Protein AF-A0A146KBQ9-F1 (afdb_monomer)

Foldseek 3Di:
DVVCLVVVVVVVLLLVQLLDAPVRLVVVQVVCCVVPVDGPLVSLVPDDPDLLSVLSNLLSVANLPADDDLVVLLVLLVVQLDPPHHNSVSLSVSLSNHALVSLCVNVVDPSVVVSLVSLVVDDPSNSLSSVLSSLVSPPSLSSLLSQCCVQQPDDAGVLVSNVVSLVVCLVVLVVNCVVPVCSLVSLVVRDDDPSSVVSCVSSPVDDD

Radius of gyration: 17.66 Å; Cα contacts (8 Å, |Δi|>4): 207; chains: 1; bounding box: 47×44×47 Å

Structure (mmCIF, N/CA/C/O backbone):
data_AF-A0A146KBQ9-F1
#
_entry.id   AF-A0A146KBQ9-F1
#
loop_
_atom_site.group_PDB
_atom_site.id
_atom_site.type_symbol
_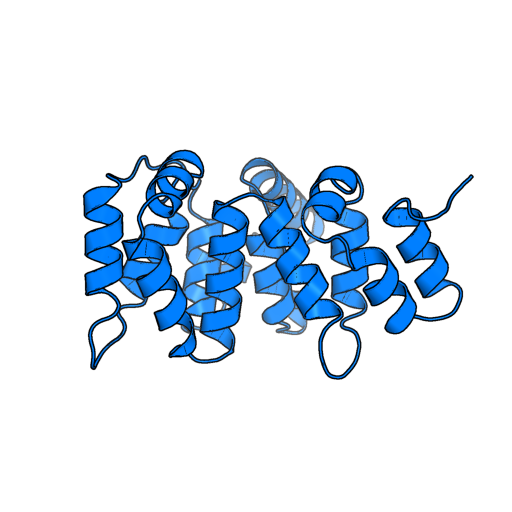atom_site.label_atom_id
_atom_site.label_alt_id
_atom_site.label_comp_id
_atom_site.label_asym_id
_atom_site.label_entity_id
_atom_site.label_seq_id
_atom_site.pdbx_PDB_ins_code
_atom_site.Cartn_x
_atom_site.Cartn_y
_atom_site.Cartn_z
_atom_site.occupancy
_atom_site.B_iso_or_equiv
_atom_site.auth_seq_id
_atom_site.auth_comp_id
_atom_site.auth_asym_id
_atom_site.auth_atom_id
_atom_site.pdbx_PDB_model_num
ATOM 1 N N . LEU A 1 1 ? 10.305 6.340 -5.117 1.00 94.56 1 LEU A N 1
ATOM 2 C CA . LEU A 1 1 ? 9.734 7.463 -4.329 1.00 94.56 1 LEU A CA 1
ATOM 3 C C . LEU A 1 1 ? 10.058 8.843 -4.902 1.00 94.56 1 LEU A C 1
ATOM 5 O O . LEU A 1 1 ? 9.124 9.486 -5.355 1.00 94.56 1 LEU A O 1
ATOM 9 N N . GLN A 1 2 ? 11.324 9.283 -4.972 1.00 96.25 2 GLN A N 1
ATOM 10 C CA . GLN A 1 2 ? 11.678 10.635 -5.459 1.00 96.25 2 GLN A CA 1
ATOM 11 C C . GLN A 1 2 ? 11.048 10.993 -6.819 1.00 96.25 2 GLN A C 1
ATOM 13 O O . GLN A 1 2 ? 10.366 12.007 -6.939 1.00 96.25 2 GLN A O 1
ATOM 18 N N . LYS A 1 3 ? 11.194 10.115 -7.826 1.00 96.88 3 LYS A N 1
ATOM 19 C CA . LYS A 1 3 ? 10.561 10.269 -9.153 1.00 96.88 3 LYS A CA 1
ATOM 20 C C . LYS A 1 3 ? 9.040 10.462 -9.053 1.00 96.88 3 LYS A C 1
ATOM 22 O O . LYS A 1 3 ? 8.480 11.288 -9.768 1.00 96.88 3 LYS A O 1
ATOM 27 N N . ALA A 1 4 ? 8.372 9.703 -8.182 1.00 97.38 4 ALA A N 1
ATOM 28 C CA . ALA A 1 4 ? 6.922 9.765 -8.007 1.00 97.38 4 ALA A CA 1
ATOM 29 C C . ALA A 1 4 ? 6.487 11.077 -7.333 1.00 97.38 4 ALA A C 1
ATOM 31 O O . ALA A 1 4 ? 5.539 11.703 -7.798 1.00 97.38 4 ALA A O 1
ATOM 32 N N . LEU A 1 5 ? 7.219 11.531 -6.310 1.00 96.88 5 LEU A N 1
ATOM 33 C CA . LEU A 1 5 ? 6.984 12.811 -5.634 1.00 96.88 5 LEU A CA 1
ATOM 34 C C . LEU A 1 5 ? 7.153 13.996 -6.597 1.00 96.88 5 LEU A C 1
ATOM 36 O O . LEU A 1 5 ? 6.238 14.805 -6.738 1.00 96.88 5 LEU A O 1
ATOM 40 N N . GLN A 1 6 ? 8.264 14.049 -7.341 1.00 95.69 6 GLN A N 1
ATOM 41 C CA . GLN A 1 6 ? 8.541 15.118 -8.313 1.00 95.69 6 GLN A CA 1
ATOM 42 C C . GLN A 1 6 ? 7.482 15.205 -9.416 1.00 95.69 6 GLN A C 1
ATOM 44 O O . GLN A 1 6 ? 7.050 16.294 -9.785 1.00 95.69 6 GLN A O 1
ATOM 49 N N . LYS A 1 7 ? 7.034 14.052 -9.927 1.00 97.12 7 LYS A N 1
ATOM 50 C CA . LYS A 1 7 ? 5.984 13.982 -10.952 1.00 97.12 7 LYS A CA 1
ATOM 51 C C . LYS A 1 7 ? 4.570 14.142 -10.390 1.00 97.12 7 LYS A C 1
ATOM 53 O O . LYS A 1 7 ? 3.618 14.054 -11.159 1.00 97.12 7 LYS A O 1
ATOM 58 N N . LYS A 1 8 ? 4.415 14.319 -9.071 1.00 96.38 8 LYS A N 1
ATOM 59 C CA . LYS A 1 8 ? 3.117 14.294 -8.376 1.00 96.38 8 LYS A CA 1
ATOM 60 C C . LYS A 1 8 ? 2.293 13.040 -8.713 1.00 96.38 8 LYS A C 1
ATOM 62 O O . LYS A 1 8 ? 1.065 13.075 -8.749 1.00 96.38 8 LYS A O 1
ATOM 67 N N . ASN A 1 9 ? 2.966 11.911 -8.952 1.00 96.75 9 ASN A N 1
ATOM 68 C CA . ASN A 1 9 ? 2.320 10.617 -9.138 1.00 96.75 9 ASN A CA 1
ATOM 69 C C . ASN A 1 9 ? 1.934 10.050 -7.767 1.00 96.75 9 ASN A C 1
ATOM 71 O O . ASN A 1 9 ? 2.614 9.195 -7.197 1.00 96.75 9 ASN A O 1
ATOM 75 N N . TYR A 1 10 ? 0.834 10.569 -7.228 1.00 96.06 10 TYR A N 1
ATOM 76 C CA . TYR A 1 10 ? 0.361 10.225 -5.893 1.00 96.06 10 TYR A CA 1
ATOM 77 C C . TYR A 1 10 ? -0.053 8.762 -5.754 1.00 96.06 10 TYR A C 1
ATOM 79 O O . TYR A 1 10 ? 0.141 8.201 -4.685 1.00 96.06 10 TYR A O 1
ATOM 87 N N . LYS A 1 11 ? -0.521 8.118 -6.835 1.00 96.00 11 LYS A N 1
ATOM 88 C CA . LYS A 1 11 ? -0.793 6.672 -6.852 1.00 96.00 11 LYS A CA 1
ATOM 89 C C . LYS A 1 11 ? 0.457 5.893 -6.432 1.00 96.00 11 LYS A C 1
ATOM 91 O O . LYS A 1 11 ? 0.414 5.117 -5.483 1.00 96.00 11 LYS A O 1
ATOM 96 N N . HIS A 1 12 ? 1.585 6.168 -7.088 1.00 97.69 12 HIS A N 1
ATOM 97 C CA . HIS A 1 12 ? 2.850 5.490 -6.801 1.00 97.69 12 HIS A CA 1
ATOM 98 C C . HIS A 1 12 ? 3.427 5.873 -5.440 1.00 97.69 12 HIS A C 1
ATOM 100 O O . HIS A 1 12 ? 4.021 5.026 -4.784 1.00 97.69 12 HIS A O 1
ATOM 106 N N . VAL A 1 13 ? 3.257 7.125 -4.997 1.00 97.88 13 VAL A N 1
ATOM 107 C CA . VAL A 1 13 ? 3.655 7.528 -3.636 1.00 97.88 13 VAL A CA 1
ATOM 108 C C . VAL A 1 13 ? 2.870 6.729 -2.598 1.00 97.88 13 VAL A C 1
ATOM 110 O O . VAL A 1 13 ? 3.482 6.132 -1.721 1.00 97.88 13 VAL A O 1
ATOM 113 N N . THR A 1 14 ? 1.543 6.660 -2.723 1.00 97.94 14 THR A N 1
ATOM 114 C CA . THR A 1 14 ? 0.687 5.885 -1.818 1.00 97.94 14 THR A CA 1
ATOM 115 C C . THR A 1 14 ? 1.092 4.416 -1.790 1.00 97.94 14 THR A C 1
ATOM 117 O O . THR A 1 14 ? 1.314 3.881 -0.711 1.00 97.94 14 THR A O 1
ATOM 120 N N . GLN A 1 15 ? 1.251 3.782 -2.954 1.00 97.94 15 GLN A N 1
ATOM 121 C CA . GLN A 1 15 ? 1.606 2.363 -3.035 1.00 97.94 15 GLN A CA 1
ATOM 122 C C . GLN A 1 15 ? 2.974 2.073 -2.412 1.00 97.94 15 GLN A C 1
ATOM 124 O O . GLN A 1 15 ? 3.095 1.188 -1.575 1.00 97.94 15 GLN A O 1
ATOM 129 N N . LEU A 1 16 ? 3.999 2.855 -2.757 1.00 97.56 16 LEU A N 1
ATOM 130 C CA . LEU A 1 16 ? 5.356 2.624 -2.259 1.00 97.56 16 LEU A CA 1
ATOM 131 C C . LEU A 1 16 ? 5.530 2.946 -0.771 1.00 97.56 16 LEU A C 1
ATOM 133 O O . LEU A 1 16 ? 6.455 2.411 -0.172 1.00 97.56 16 LEU A O 1
ATOM 137 N N . ILE A 1 17 ? 4.717 3.837 -0.192 1.00 97.00 17 ILE A N 1
ATOM 138 C CA . ILE A 1 17 ? 4.751 4.116 1.251 1.00 97.00 17 ILE A CA 1
ATOM 139 C C . ILE A 1 17 ? 3.968 3.057 2.028 1.00 97.00 17 ILE A C 1
ATOM 141 O O . ILE A 1 17 ? 4.494 2.527 2.997 1.00 97.00 17 ILE A O 1
ATOM 145 N N . LEU A 1 18 ? 2.747 2.715 1.602 1.00 96.69 18 LEU A N 1
ATOM 146 C CA . LEU A 1 18 ? 1.907 1.761 2.339 1.00 96.69 18 LEU A CA 1
ATOM 147 C C . LEU A 1 18 ? 2.452 0.326 2.310 1.00 96.69 18 LEU A C 1
ATOM 149 O O . LEU A 1 18 ? 2.155 -0.445 3.213 1.00 96.69 18 LEU A O 1
ATOM 153 N N . LEU A 1 19 ? 3.245 -0.040 1.297 1.00 96.31 19 LEU A N 1
ATOM 154 C CA . LEU A 1 19 ? 3.888 -1.357 1.216 1.00 96.31 19 LEU A CA 1
ATOM 155 C C . LEU A 1 19 ? 5.125 -1.521 2.121 1.00 96.31 19 LEU A C 1
ATOM 157 O O . LEU A 1 19 ? 5.630 -2.638 2.247 1.00 96.31 19 LEU A O 1
ATOM 161 N N . GLN A 1 20 ? 5.644 -0.438 2.707 1.00 92.88 20 GLN A N 1
ATOM 162 C CA . GLN A 1 20 ? 6.791 -0.513 3.616 1.00 92.88 20 GLN A CA 1
ATOM 163 C C . GLN A 1 20 ? 6.353 -1.061 4.972 1.00 92.88 20 GLN A C 1
ATOM 165 O O . GLN A 1 20 ? 5.364 -0.595 5.536 1.00 92.88 20 GLN A O 1
ATOM 170 N N . ASN A 1 21 ? 7.127 -2.008 5.503 1.00 87.69 21 ASN A N 1
ATOM 171 C CA . ASN A 1 21 ? 7.086 -2.343 6.925 1.00 87.69 21 ASN A CA 1
ATOM 172 C C . ASN A 1 21 ? 7.955 -1.354 7.733 1.00 87.69 21 ASN A C 1
ATOM 174 O O . ASN A 1 21 ? 8.654 -0.507 7.165 1.00 87.69 21 ASN A O 1
ATOM 178 N N . ASP A 1 22 ? 7.933 -1.466 9.062 1.00 85.19 22 ASP A N 1
ATOM 179 C CA . ASP A 1 22 ? 8.641 -0.532 9.950 1.00 85.19 22 ASP A CA 1
ATOM 180 C C . ASP A 1 22 ? 10.158 -0.526 9.709 1.00 85.19 22 ASP A C 1
ATOM 182 O O . ASP A 1 22 ? 10.801 0.529 9.712 1.00 85.19 22 ASP A O 1
ATOM 186 N N . PHE A 1 23 ? 10.737 -1.699 9.430 1.00 88.62 23 PHE A N 1
ATOM 187 C CA . PHE A 1 23 ? 12.157 -1.820 9.112 1.00 88.62 23 PHE A CA 1
ATOM 188 C C . PHE A 1 23 ? 12.498 -1.087 7.809 1.00 88.62 23 PHE A C 1
ATOM 190 O O . PHE A 1 23 ? 13.425 -0.269 7.780 1.00 88.62 23 PHE A O 1
ATOM 197 N N . ASP A 1 24 ? 11.728 -1.334 6.749 1.00 91.19 24 ASP A N 1
ATOM 198 C CA . ASP A 1 24 ? 11.909 -0.712 5.441 1.00 91.19 24 ASP A CA 1
ATOM 199 C C . ASP A 1 24 ? 11.758 0.805 5.530 1.00 91.19 24 ASP A C 1
ATOM 201 O O . ASP A 1 24 ? 12.593 1.529 4.988 1.00 91.19 24 ASP A O 1
ATOM 205 N N . SER A 1 25 ? 10.758 1.303 6.265 1.00 91.12 25 SER A N 1
ATOM 206 C CA . SER A 1 25 ? 10.518 2.740 6.445 1.00 91.12 25 SER A CA 1
ATOM 207 C C . SER A 1 25 ? 11.748 3.465 7.003 1.00 91.12 25 SER A C 1
ATOM 209 O O . SER A 1 25 ? 12.168 4.506 6.477 1.00 91.12 25 SER A O 1
ATOM 211 N N . ILE A 1 26 ? 12.415 2.876 8.002 1.00 92.69 26 ILE A N 1
ATOM 212 C CA . ILE A 1 26 ? 13.643 3.427 8.591 1.00 92.69 26 ILE A CA 1
ATOM 213 C C . ILE A 1 26 ? 14.788 3.436 7.569 1.00 92.69 26 ILE A C 1
ATOM 215 O O . ILE A 1 26 ? 15.485 4.448 7.425 1.00 92.69 26 ILE A O 1
ATOM 219 N N . GLN A 1 27 ? 15.006 2.328 6.852 1.00 95.62 27 GLN A N 1
ATOM 220 C CA . GLN A 1 27 ? 16.112 2.222 5.892 1.00 95.62 27 GLN A CA 1
ATOM 221 C C . GLN A 1 27 ? 15.900 3.124 4.673 1.00 95.62 27 GLN A C 1
ATOM 223 O O . GLN A 1 27 ? 16.818 3.837 4.259 1.00 95.62 27 GLN A O 1
ATOM 228 N N . VAL A 1 28 ? 14.680 3.152 4.134 1.00 95.62 28 VAL A N 1
ATOM 229 C CA . VAL A 1 28 ? 14.288 4.010 3.014 1.00 95.62 28 VAL A CA 1
ATOM 230 C C . VAL A 1 28 ? 14.450 5.476 3.394 1.00 95.62 28 VAL A C 1
ATOM 232 O O . VAL A 1 28 ? 15.002 6.238 2.604 1.00 95.62 28 VAL A O 1
ATOM 235 N N . SER A 1 29 ? 14.054 5.875 4.605 1.00 96.12 29 SER A N 1
ATOM 236 C CA . SER A 1 29 ? 14.223 7.251 5.089 1.00 96.12 29 SER A CA 1
ATOM 237 C C . SER A 1 29 ? 15.687 7.684 5.127 1.00 96.12 29 SER A C 1
ATOM 239 O O . SER A 1 29 ? 16.027 8.755 4.617 1.00 96.12 29 SER A O 1
ATOM 241 N N . LYS A 1 30 ? 16.567 6.833 5.672 1.00 97.38 30 LYS A N 1
ATOM 242 C CA . LYS A 1 30 ? 18.017 7.084 5.720 1.00 97.38 30 LYS A CA 1
ATOM 243 C C . LYS A 1 30 ? 18.612 7.184 4.317 1.00 97.38 30 LYS A C 1
ATOM 245 O O . LYS A 1 30 ? 19.320 8.141 4.010 1.00 97.38 30 LYS A O 1
ATOM 250 N N . ALA A 1 31 ? 18.294 6.225 3.446 1.00 98.00 31 ALA A N 1
ATOM 251 C CA . ALA A 1 31 ? 18.776 6.217 2.068 1.00 98.00 31 ALA A CA 1
ATOM 252 C C . ALA A 1 31 ? 18.294 7.452 1.292 1.00 98.00 31 ALA A C 1
ATOM 254 O O . ALA A 1 31 ? 19.073 8.079 0.576 1.00 98.00 31 ALA A O 1
ATOM 255 N N . PHE A 1 32 ? 17.030 7.839 1.470 1.00 98.12 32 PHE A N 1
ATOM 256 C CA . PHE A 1 32 ? 16.445 9.011 0.830 1.00 98.12 32 PHE A CA 1
ATOM 257 C C . PHE A 1 32 ? 17.164 10.300 1.247 1.00 98.12 32 PHE A C 1
ATOM 259 O O . PHE A 1 32 ? 17.528 11.100 0.386 1.00 98.12 32 PHE A O 1
ATOM 266 N N . GLN A 1 33 ? 17.436 10.475 2.545 1.00 98.00 33 GLN A N 1
ATOM 267 C CA . GLN A 1 33 ? 18.178 11.633 3.042 1.00 98.00 33 GLN A CA 1
ATOM 268 C C . GLN A 1 33 ? 19.598 11.693 2.483 1.00 98.00 33 GLN A C 1
ATOM 270 O O . GLN A 1 33 ? 20.018 12.746 2.004 1.00 98.00 33 GLN A O 1
ATOM 275 N N . ASN A 1 34 ? 20.308 10.565 2.474 1.00 98.25 34 ASN A N 1
ATOM 276 C CA . ASN A 1 34 ? 21.675 10.502 1.962 1.00 98.25 34 ASN A CA 1
ATOM 277 C C . ASN A 1 34 ? 21.747 10.826 0.461 1.00 98.25 34 ASN A C 1
ATOM 279 O O . ASN A 1 34 ? 22.653 11.533 0.023 1.00 98.25 34 ASN A O 1
ATOM 283 N N . LEU A 1 35 ? 20.786 10.336 -0.327 1.00 98.12 35 LEU A N 1
ATOM 284 C CA . LEU A 1 35 ? 20.771 10.516 -1.780 1.00 98.12 35 LEU A CA 1
ATOM 285 C C . LEU A 1 35 ? 20.291 11.904 -2.215 1.00 98.12 35 LEU A C 1
ATOM 287 O O . LEU A 1 35 ? 20.813 12.449 -3.185 1.00 98.12 35 LEU A O 1
ATOM 291 N N . PHE A 1 36 ? 19.288 12.468 -1.536 1.00 97.44 36 PHE A N 1
ATOM 292 C CA . PHE A 1 36 ? 18.591 13.672 -2.009 1.00 97.44 36 PHE A CA 1
ATOM 293 C C . PHE A 1 36 ? 18.788 14.901 -1.125 1.00 97.44 36 PHE A C 1
ATOM 295 O O . PHE A 1 36 ? 18.281 15.966 -1.471 1.00 97.44 36 PHE A O 1
ATOM 302 N N . GLN A 1 37 ? 19.508 14.772 -0.005 1.00 97.25 37 GLN A N 1
ATOM 303 C CA . GLN A 1 37 ? 19.777 15.863 0.942 1.00 97.25 37 GLN A CA 1
ATOM 304 C C . GLN A 1 37 ? 18.491 16.523 1.476 1.00 97.25 37 GLN A C 1
ATOM 306 O O . GLN A 1 37 ? 18.444 17.715 1.773 1.00 97.25 37 GLN A O 1
ATOM 311 N N . LYS A 1 38 ? 17.420 15.727 1.583 1.00 95.81 38 LYS A N 1
ATOM 312 C CA . LYS A 1 38 ? 16.099 16.105 2.098 1.00 95.81 38 LYS A CA 1
ATOM 313 C C . LYS A 1 38 ? 15.489 14.942 2.859 1.00 95.81 38 LYS A C 1
ATOM 315 O O . LYS A 1 38 ? 15.758 13.789 2.540 1.00 95.81 38 LYS A O 1
ATOM 320 N N . THR A 1 39 ? 14.624 15.221 3.826 1.00 96.62 39 THR A N 1
ATOM 321 C CA . THR A 1 39 ? 13.958 14.150 4.578 1.00 96.62 39 THR A CA 1
ATOM 322 C C . THR A 1 39 ? 12.705 13.662 3.852 1.00 96.62 39 THR A C 1
ATOM 324 O O . THR A 1 39 ? 11.953 14.458 3.290 1.00 96.62 39 THR A O 1
ATOM 327 N N . LEU A 1 40 ? 12.435 12.356 3.893 1.00 96.25 40 LEU A N 1
ATOM 328 C CA . LEU A 1 40 ? 11.200 11.818 3.315 1.00 96.25 40 LEU A CA 1
ATOM 329 C C . LEU A 1 40 ? 9.960 12.386 4.029 1.00 96.25 40 LEU A C 1
ATOM 331 O O . LEU A 1 40 ? 8.982 12.737 3.374 1.00 96.25 40 LEU A O 1
ATOM 335 N N . ILE A 1 41 ? 10.029 12.585 5.351 1.00 94.88 41 ILE A N 1
ATOM 336 C CA . ILE A 1 41 ? 8.929 13.170 6.129 1.00 94.88 41 ILE A CA 1
ATOM 337 C C . ILE A 1 41 ? 8.577 14.601 5.694 1.00 94.88 41 ILE A C 1
ATOM 339 O O . ILE A 1 41 ? 7.395 14.938 5.644 1.00 94.88 41 ILE A O 1
ATOM 343 N N . SER A 1 42 ? 9.569 15.427 5.332 1.00 95.69 42 SER A N 1
ATOM 344 C CA . SER A 1 42 ? 9.320 16.784 4.824 1.00 95.69 42 SER A CA 1
ATOM 345 C C . SER A 1 42 ? 8.703 16.782 3.430 1.00 95.69 42 SER A C 1
ATOM 347 O O . SER A 1 42 ? 7.913 17.657 3.111 1.00 95.69 42 SER A O 1
ATOM 349 N N . GLU A 1 43 ? 9.029 15.804 2.587 1.00 97.06 43 GLU A N 1
ATOM 350 C CA . GLU A 1 43 ? 8.397 15.696 1.267 1.00 97.06 43 GLU A CA 1
ATOM 351 C C . GLU A 1 43 ? 6.953 15.178 1.387 1.00 97.06 43 GLU A C 1
ATOM 353 O O . GLU A 1 43 ? 6.053 15.660 0.698 1.00 97.06 43 GLU A O 1
ATOM 358 N N . LEU A 1 44 ? 6.700 14.235 2.303 1.00 96.31 44 LEU A N 1
ATOM 359 C CA . LEU A 1 44 ? 5.353 13.724 2.567 1.00 96.31 44 LEU A CA 1
ATOM 360 C C . LEU A 1 44 ? 4.446 14.766 3.240 1.00 96.31 44 LEU A C 1
ATOM 362 O O . LEU A 1 44 ? 3.240 14.766 2.992 1.00 96.31 44 LEU A O 1
ATOM 366 N N . SER A 1 45 ? 4.988 15.678 4.055 1.00 94.75 45 SER A N 1
ATOM 367 C CA . SER A 1 45 ? 4.194 16.760 4.655 1.00 94.75 45 SER A CA 1
ATOM 368 C C . SER A 1 45 ? 3.658 17.751 3.614 1.00 94.75 45 SER A C 1
ATOM 370 O O . SER A 1 45 ? 2.608 18.349 3.842 1.00 94.75 45 SER A O 1
ATOM 372 N N . CYS A 1 46 ? 4.309 17.858 2.451 1.00 94.38 46 CYS A N 1
ATOM 373 C CA . CYS A 1 46 ? 3.858 18.661 1.314 1.00 94.38 46 CYS A CA 1
ATOM 374 C C . CYS A 1 46 ? 2.762 17.991 0.464 1.00 94.38 46 CYS A C 1
ATOM 376 O O . CYS A 1 46 ? 2.280 18.598 -0.496 1.00 94.38 46 CYS A O 1
ATOM 378 N N . LEU A 1 47 ? 2.362 16.750 0.770 1.00 95.81 47 LEU A N 1
ATOM 379 C CA . LEU A 1 47 ? 1.208 16.125 0.122 1.00 95.81 47 LEU A CA 1
ATOM 380 C C . LEU A 1 47 ? -0.078 16.913 0.431 1.00 95.81 47 LEU A C 1
ATOM 382 O O . LEU A 1 47 ? -0.204 17.470 1.528 1.00 95.81 47 LEU A O 1
ATOM 386 N N . PRO A 1 48 ? -1.056 16.927 -0.495 1.00 94.50 48 PRO A N 1
ATOM 387 C CA . PRO A 1 48 ? -2.278 17.711 -0.333 1.00 94.50 48 PRO A CA 1
ATOM 388 C C . PRO A 1 48 ? -3.086 17.301 0.910 1.00 94.50 48 PRO A C 1
ATOM 390 O O . PRO A 1 48 ? -2.829 16.279 1.549 1.00 94.50 48 PRO A O 1
ATOM 393 N N . GLY A 1 49 ? -4.060 18.130 1.286 1.00 89.31 49 GLY A N 1
ATOM 394 C CA . GLY A 1 49 ? -4.894 17.932 2.479 1.00 89.31 49 GLY A CA 1
ATOM 395 C C . GLY A 1 49 ? -5.957 16.833 2.361 1.00 89.31 49 GLY A C 1
ATOM 396 O O . GLY A 1 49 ? -6.754 16.679 3.280 1.00 89.31 49 GLY A O 1
ATOM 397 N N . ASP A 1 50 ? -5.997 16.091 1.251 1.00 93.00 50 ASP A N 1
ATOM 398 C CA . ASP A 1 50 ? -6.969 15.022 1.020 1.00 93.00 50 ASP A CA 1
ATOM 399 C C . ASP A 1 50 ? -6.819 13.853 2.013 1.00 93.00 50 ASP A C 1
ATOM 401 O O . ASP A 1 50 ? -5.723 13.525 2.473 1.00 93.00 50 ASP A O 1
ATOM 405 N N . THR A 1 51 ? -7.913 13.128 2.248 1.00 94.50 51 THR A N 1
ATOM 406 C CA . THR A 1 51 ? -7.961 11.919 3.089 1.00 94.50 51 THR A CA 1
ATOM 407 C C . THR A 1 51 ? -6.866 10.898 2.761 1.00 94.50 51 THR A C 1
ATOM 409 O O . THR A 1 51 ? -6.153 10.463 3.662 1.00 94.50 51 THR A O 1
ATOM 412 N N . TRP A 1 52 ? -6.703 10.504 1.490 1.00 96.25 52 TRP A N 1
ATOM 413 C CA . TRP A 1 52 ? -5.682 9.520 1.097 1.00 96.25 52 TRP A CA 1
ATOM 414 C C . TRP A 1 52 ? -4.264 9.989 1.460 1.00 96.25 52 TRP A C 1
ATOM 416 O O . TRP A 1 52 ? -3.414 9.181 1.826 1.00 96.25 52 TRP A O 1
ATOM 426 N N . ALA A 1 53 ? -4.002 11.295 1.379 1.00 96.56 53 ALA A N 1
ATOM 427 C CA . ALA A 1 53 ? -2.700 11.866 1.688 1.00 96.56 53 ALA A CA 1
ATOM 428 C C . ALA A 1 53 ? -2.476 11.906 3.198 1.00 96.56 53 ALA A C 1
ATOM 430 O O . ALA A 1 53 ? -1.368 11.642 3.659 1.00 96.56 53 ALA A O 1
ATOM 431 N N . ASN A 1 54 ? -3.521 12.207 3.974 1.00 96.12 54 ASN A N 1
ATOM 432 C CA . ASN A 1 54 ? -3.473 12.142 5.432 1.00 96.12 54 ASN A CA 1
ATOM 433 C C . ASN A 1 54 ? -3.225 10.712 5.921 1.00 96.12 54 ASN A C 1
ATOM 435 O O . ASN A 1 54 ? -2.409 10.539 6.821 1.00 96.12 54 ASN A O 1
ATOM 439 N N . LEU A 1 55 ? -3.819 9.701 5.276 1.00 96.62 55 LEU A N 1
ATOM 440 C CA . LEU A 1 55 ? -3.504 8.294 5.533 1.00 96.62 55 LEU A CA 1
ATOM 441 C C . LEU A 1 55 ? -2.014 8.007 5.315 1.00 96.62 55 LEU A C 1
ATOM 443 O O . LEU A 1 55 ? -1.358 7.523 6.226 1.00 96.62 55 LEU A O 1
ATOM 447 N N . VAL A 1 56 ? -1.458 8.367 4.153 1.00 96.44 56 VAL A N 1
ATOM 448 C CA . VAL A 1 56 ? -0.027 8.162 3.843 1.00 96.44 56 VAL A CA 1
ATOM 449 C C . VAL A 1 56 ? 0.878 8.873 4.856 1.00 96.44 56 VAL A C 1
ATOM 451 O O . VAL A 1 56 ? 1.847 8.294 5.342 1.00 96.44 56 VAL A O 1
ATOM 454 N N . LYS A 1 57 ? 0.552 10.126 5.197 1.00 94.94 57 LYS A N 1
ATOM 455 C CA . LYS A 1 57 ? 1.294 10.931 6.178 1.00 94.94 57 LYS A CA 1
ATOM 456 C C . LYS A 1 57 ? 1.276 10.305 7.573 1.00 94.94 57 LYS A C 1
ATOM 458 O O . LYS A 1 57 ? 2.285 10.380 8.267 1.00 94.94 57 LYS A O 1
ATOM 463 N N . GLN A 1 58 ? 0.141 9.754 8.000 1.00 93.19 58 GLN A N 1
ATOM 464 C CA . GLN A 1 58 ? 0.000 9.130 9.316 1.00 93.19 58 GLN A CA 1
ATOM 465 C C . GLN A 1 58 ? 0.632 7.739 9.359 1.00 93.19 58 GLN A C 1
ATOM 467 O O . GLN A 1 58 ? 1.386 7.473 10.287 1.00 93.19 58 GLN A O 1
ATOM 472 N N . TRP A 1 59 ? 0.413 6.918 8.329 1.00 92.94 59 TRP A N 1
ATOM 473 C CA . TRP A 1 59 ? 1.018 5.593 8.184 1.00 92.94 59 TRP A CA 1
ATOM 474 C C . TRP A 1 59 ? 2.540 5.653 8.276 1.00 92.94 59 TRP A C 1
ATOM 476 O O . TRP A 1 59 ? 3.151 4.890 9.001 1.00 92.94 59 TRP A O 1
ATOM 486 N N . PHE A 1 60 ? 3.163 6.619 7.599 1.00 92.31 60 PHE A N 1
ATOM 487 C CA . PHE A 1 60 ? 4.617 6.769 7.628 1.00 92.31 60 PHE A CA 1
ATOM 488 C C . PHE A 1 60 ? 5.177 7.223 8.990 1.00 92.31 60 PHE A C 1
ATOM 490 O O . PHE A 1 60 ? 6.356 7.029 9.268 1.00 92.31 60 PHE A O 1
ATOM 497 N N . LYS A 1 61 ? 4.362 7.885 9.820 1.00 87.06 61 LYS A N 1
ATOM 498 C CA . LYS A 1 61 ? 4.785 8.415 11.127 1.00 87.06 61 LYS A CA 1
ATOM 499 C C . LYS A 1 61 ? 4.560 7.442 12.282 1.00 87.06 61 LYS A C 1
ATOM 501 O O . LYS A 1 61 ? 5.157 7.644 13.334 1.00 87.06 61 LYS A O 1
ATOM 506 N N . GLN A 1 62 ? 3.634 6.504 12.133 1.00 76.69 62 GLN A N 1
ATOM 507 C CA . GLN A 1 62 ? 3.202 5.608 13.201 1.00 76.69 62 GLN A CA 1
ATOM 508 C C . GLN A 1 62 ? 3.841 4.237 12.997 1.00 76.69 62 GLN A C 1
ATOM 510 O O . GLN A 1 62 ? 3.992 3.789 11.869 1.00 76.69 62 GLN A O 1
ATOM 515 N N . GLU A 1 63 ? 4.203 3.573 14.090 1.00 64.06 63 GLU A N 1
ATOM 516 C CA . GLU A 1 63 ? 4.865 2.262 14.053 1.00 64.06 63 GLU A CA 1
ATOM 517 C C . GLU A 1 63 ? 3.858 1.090 14.050 1.00 64.06 63 GLU A C 1
ATOM 519 O O . GLU A 1 63 ? 4.248 -0.029 14.324 1.00 64.06 63 GLU A O 1
ATOM 524 N N . ASN A 1 64 ? 2.549 1.304 13.813 1.00 64.69 64 ASN A N 1
ATOM 525 C CA . ASN A 1 64 ? 1.501 0.258 13.893 1.00 64.69 64 ASN A CA 1
ATOM 526 C C . ASN A 1 64 ? 1.614 -0.664 15.144 1.00 64.69 64 ASN A C 1
ATOM 528 O O . ASN A 1 64 ? 1.283 -1.845 15.106 1.00 64.69 64 ASN A O 1
ATOM 532 N N . VAL A 1 65 ? 2.102 -0.143 16.274 1.00 61.72 65 VAL A N 1
ATOM 533 C CA . VAL A 1 65 ? 2.429 -0.927 17.488 1.00 61.72 65 VAL A CA 1
ATOM 534 C C . VAL A 1 65 ? 1.344 -0.877 18.562 1.00 61.72 65 VAL A C 1
ATOM 536 O O . VAL A 1 65 ? 1.460 -1.558 19.583 1.00 61.72 65 VAL A O 1
ATOM 539 N N . ALA A 1 66 ? 0.297 -0.064 18.393 1.00 67.50 66 ALA A N 1
ATOM 540 C CA . ALA A 1 66 ? -0.700 0.081 19.443 1.00 67.50 66 ALA A CA 1
ATOM 541 C C . ALA A 1 66 ? -1.624 -1.143 19.470 1.00 67.50 66 ALA A C 1
ATOM 543 O O . ALA A 1 66 ? -2.268 -1.509 18.483 1.00 67.50 66 ALA A O 1
ATOM 544 N N . ASN A 1 67 ? -1.709 -1.773 20.639 1.00 69.25 67 ASN A N 1
ATOM 545 C CA . ASN A 1 67 ? -2.662 -2.842 20.879 1.00 69.25 67 ASN A CA 1
ATOM 546 C C . ASN A 1 67 ? -4.033 -2.193 21.117 1.00 69.25 67 ASN A C 1
ATOM 548 O O . ASN A 1 67 ? -4.334 -1.726 22.217 1.00 69.25 67 ASN A O 1
ATOM 552 N N . ILE A 1 68 ? -4.811 -2.049 20.044 1.00 77.62 68 ILE A N 1
ATOM 553 C CA . ILE A 1 68 ? -6.157 -1.479 20.112 1.00 77.62 68 ILE A CA 1
ATOM 554 C C . ILE A 1 68 ? -7.090 -2.544 20.693 1.00 77.62 68 ILE A C 1
ATOM 556 O O . ILE A 1 68 ? -7.034 -3.705 20.292 1.00 77.62 68 ILE A O 1
ATOM 560 N N . ASP A 1 69 ? -7.960 -2.137 21.616 1.00 86.56 69 ASP A N 1
ATOM 561 C CA . ASP A 1 69 ? -9.095 -2.949 22.054 1.00 86.56 69 ASP A CA 1
ATOM 562 C C . ASP A 1 69 ? -9.968 -3.294 20.836 1.00 86.56 69 ASP A C 1
ATOM 564 O O . ASP A 1 69 ? -10.488 -2.400 20.164 1.00 86.56 69 ASP A O 1
ATOM 568 N N . VAL A 1 70 ? -10.064 -4.587 20.521 1.00 87.25 70 VAL A N 1
ATOM 569 C CA . VAL A 1 70 ? -10.684 -5.095 19.290 1.00 87.25 70 VAL A CA 1
ATOM 570 C C . VAL A 1 70 ? -12.146 -4.670 19.187 1.00 87.25 70 VAL A C 1
ATOM 572 O O . VAL A 1 70 ? -12.542 -4.128 18.155 1.00 87.25 70 VAL A O 1
ATOM 575 N N . GLU A 1 71 ? -12.924 -4.852 20.256 1.00 88.62 71 GLU A N 1
ATOM 576 C CA . GLU A 1 71 ? -14.355 -4.529 20.283 1.00 88.62 71 GLU A CA 1
ATOM 577 C C . GLU A 1 71 ? -14.563 -3.025 20.120 1.00 88.62 71 GLU A C 1
ATOM 579 O O . GLU A 1 71 ? -15.317 -2.571 19.255 1.00 88.62 71 GLU A O 1
ATOM 584 N N . LYS A 1 72 ? -13.805 -2.229 20.879 1.00 90.19 72 LYS A N 1
ATOM 585 C CA . LYS A 1 72 ? -13.867 -0.770 20.781 1.00 90.19 72 LYS A CA 1
ATOM 586 C C . LYS A 1 72 ? -13.429 -0.269 19.404 1.00 90.19 72 LYS A C 1
ATOM 588 O O . LYS A 1 72 ? -14.009 0.679 18.879 1.00 90.19 72 LYS A O 1
ATOM 593 N N . GLY A 1 73 ? -12.405 -0.881 18.812 1.00 90.69 73 GLY A N 1
ATOM 594 C CA . GLY A 1 73 ? -11.921 -0.546 17.476 1.00 90.69 73 GLY A CA 1
ATOM 595 C C . GLY A 1 73 ? -12.981 -0.795 16.405 1.00 90.69 73 GLY A C 1
ATOM 596 O O . GLY A 1 73 ? -13.217 0.082 15.572 1.00 90.69 73 GLY A O 1
ATOM 597 N N . ILE A 1 74 ? -13.669 -1.940 16.464 1.00 90.75 74 ILE A N 1
ATOM 598 C CA . ILE A 1 74 ? -14.780 -2.256 15.557 1.00 90.75 74 ILE A CA 1
ATOM 599 C C . ILE A 1 74 ? -15.928 -1.268 15.755 1.00 90.75 74 ILE A C 1
ATOM 601 O O . ILE A 1 74 ? -16.380 -0.677 14.774 1.00 90.75 74 ILE A O 1
ATOM 605 N N . GLN A 1 75 ? -16.345 -1.012 16.997 1.00 91.56 75 GLN A N 1
ATOM 606 C CA . GLN A 1 75 ? -17.402 -0.044 17.296 1.00 91.56 75 GLN A CA 1
ATOM 607 C C . GLN A 1 75 ? -17.076 1.341 16.715 1.00 91.56 75 GLN A C 1
ATOM 609 O O . GLN A 1 75 ? -17.893 1.949 16.025 1.00 91.56 75 GLN A O 1
ATOM 614 N N . MET A 1 76 ? -15.852 1.830 16.922 1.00 92.00 76 MET A N 1
ATOM 615 C CA . MET A 1 76 ? -15.428 3.124 16.389 1.00 92.00 76 MET A CA 1
ATOM 616 C C . MET A 1 76 ? -15.390 3.143 14.853 1.00 92.00 76 MET A C 1
ATOM 618 O O . MET A 1 76 ? -15.711 4.167 14.249 1.00 92.00 76 MET A O 1
ATOM 622 N N . LEU A 1 77 ? -15.019 2.034 14.201 1.00 92.31 77 LEU A N 1
ATOM 623 C CA . LEU A 1 77 ? -15.116 1.911 12.744 1.00 92.31 77 LEU A CA 1
ATOM 624 C C . LEU A 1 77 ? -16.579 1.921 12.278 1.00 92.31 77 LEU A C 1
ATOM 626 O O . LEU A 1 77 ? -16.891 2.603 11.304 1.00 92.31 77 LEU A O 1
ATOM 630 N N . GLN A 1 78 ? -17.488 1.230 12.969 1.00 90.88 78 GLN A N 1
ATOM 631 C CA . GLN A 1 78 ? -18.920 1.252 12.651 1.00 90.88 78 GLN A CA 1
ATOM 632 C C . GLN A 1 78 ? -19.489 2.673 12.751 1.00 90.88 78 GLN A C 1
ATOM 634 O O . GLN A 1 78 ? -20.148 3.137 11.817 1.00 90.88 78 GLN A O 1
ATOM 639 N N . GLU A 1 79 ? -19.184 3.377 13.845 1.00 91.31 79 GLU A N 1
ATOM 640 C CA . GLU A 1 79 ? -19.573 4.771 14.080 1.00 91.31 79 GLU A CA 1
ATOM 641 C C . GLU A 1 79 ? -18.967 5.727 13.044 1.00 91.31 79 GLU A C 1
ATOM 643 O O . GLU A 1 79 ? -19.582 6.733 12.692 1.00 91.31 79 GLU A O 1
ATOM 648 N N . ALA A 1 80 ? -17.787 5.414 12.504 1.00 93.25 80 ALA A N 1
ATOM 649 C CA . ALA A 1 80 ? -17.172 6.219 11.458 1.00 93.25 80 ALA A CA 1
ATOM 650 C C . ALA A 1 80 ? -17.882 6.108 10.098 1.00 93.25 80 ALA A C 1
ATOM 652 O O . ALA A 1 80 ? -17.725 7.001 9.264 1.00 93.25 80 ALA A O 1
ATOM 653 N N . PHE A 1 81 ? -18.674 5.054 9.874 1.00 89.94 81 PHE A N 1
ATOM 65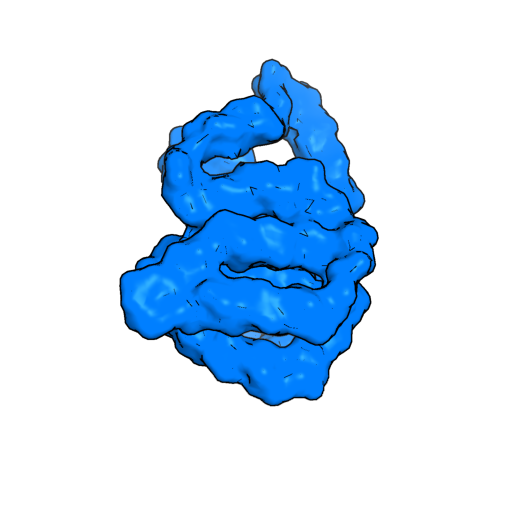4 C CA . PHE A 1 81 ? -19.492 4.862 8.674 1.00 89.94 81 PHE A CA 1
ATOM 655 C C . PHE A 1 81 ? -20.997 4.979 8.981 1.00 89.94 81 PHE A C 1
ATOM 657 O O . PHE A 1 81 ? -21.771 4.027 8.783 1.00 89.94 81 PHE A O 1
ATOM 664 N N . GLN A 1 82 ? -21.416 6.154 9.458 1.00 83.44 82 GLN A N 1
ATOM 665 C CA . GLN A 1 82 ? -22.827 6.512 9.632 1.00 83.44 82 GLN A CA 1
ATOM 666 C C . GLN A 1 82 ? -23.489 6.892 8.299 1.00 83.44 82 GLN A C 1
ATOM 668 O O . GLN A 1 82 ? -22.827 7.319 7.356 1.00 83.44 82 GLN A O 1
ATOM 673 N N . GLN A 1 83 ? -24.820 6.754 8.226 1.00 69.75 83 GLN A N 1
ATOM 674 C CA . GLN A 1 83 ? -25.593 6.829 6.973 1.00 69.75 83 GLN A CA 1
ATOM 675 C C . GLN A 1 83 ? -25.370 8.110 6.145 1.00 69.75 83 GLN A C 1
ATOM 677 O O . GLN A 1 83 ? -25.434 8.041 4.923 1.00 69.75 83 GLN A O 1
ATOM 682 N N . ASN A 1 84 ? -25.077 9.252 6.780 1.00 72.50 84 ASN A N 1
ATOM 683 C CA . ASN A 1 84 ? -24.970 10.551 6.097 1.00 72.50 84 ASN A CA 1
ATOM 684 C C . ASN A 1 84 ? -23.573 11.188 6.149 1.00 72.50 84 ASN A C 1
ATOM 686 O O . ASN A 1 84 ? -23.362 12.236 5.538 1.00 72.50 84 ASN A O 1
ATOM 690 N N . GLN A 1 85 ? -22.618 10.602 6.876 1.00 84.69 85 GLN A N 1
ATOM 691 C CA . GLN A 1 85 ? -21.281 11.174 7.018 1.00 84.69 85 GLN A CA 1
ATOM 692 C C . GLN A 1 85 ? -20.243 10.093 7.304 1.00 84.69 85 GLN A C 1
ATOM 694 O O . GLN A 1 85 ? -20.447 9.213 8.136 1.00 84.69 85 GLN A O 1
ATOM 699 N N . ILE A 1 86 ? -19.097 10.213 6.633 1.00 91.31 86 ILE A N 1
ATOM 700 C CA . ILE A 1 86 ? -17.947 9.332 6.825 1.00 91.31 86 ILE A CA 1
ATOM 701 C C . ILE A 1 86 ? -16.884 10.085 7.617 1.00 91.31 86 ILE A C 1
ATOM 703 O O . ILE A 1 86 ? -16.371 11.112 7.162 1.00 91.31 86 ILE A O 1
ATOM 707 N N . ASN A 1 87 ? -16.541 9.569 8.795 1.00 93.69 87 ASN A N 1
ATOM 708 C CA . ASN A 1 87 ? -15.489 10.124 9.634 1.00 93.69 87 ASN A CA 1
ATOM 709 C C . ASN A 1 87 ? -14.131 9.514 9.263 1.00 93.69 87 ASN A C 1
ATOM 711 O O . ASN A 1 87 ? -13.665 8.533 9.845 1.00 93.69 87 ASN A O 1
ATOM 715 N N . TYR A 1 88 ? -13.488 10.119 8.268 1.00 93.19 88 TYR A N 1
ATOM 716 C CA . TYR A 1 88 ? -12.191 9.672 7.772 1.00 93.19 88 TYR A CA 1
ATOM 717 C C . TYR A 1 88 ? -11.074 9.720 8.816 1.00 93.19 88 TYR A C 1
ATOM 719 O O . TYR A 1 88 ? -10.188 8.871 8.773 1.00 93.19 88 TYR A O 1
ATOM 727 N N . ASP A 1 89 ? -11.107 10.670 9.750 1.00 92.56 89 ASP A N 1
ATOM 728 C CA . ASP A 1 89 ? -10.055 10.810 10.758 1.00 92.56 89 ASP A CA 1
ATOM 729 C C . ASP A 1 89 ? -10.068 9.639 11.743 1.00 92.56 89 ASP A C 1
ATOM 731 O O . ASP A 1 89 ? -9.010 9.126 12.106 1.00 92.56 89 ASP A O 1
ATOM 735 N N . VAL A 1 90 ? -11.258 9.158 12.121 1.00 92.75 90 VAL A N 1
ATOM 736 C CA . VAL A 1 90 ? -11.401 7.950 12.946 1.00 92.75 90 VAL A CA 1
ATOM 737 C C . VAL A 1 90 ? -10.904 6.719 12.192 1.00 92.75 90 VAL A C 1
ATOM 739 O O . VAL A 1 90 ? -10.120 5.956 12.753 1.00 92.75 90 VAL A O 1
ATOM 742 N N . ILE A 1 91 ? -11.292 6.560 10.921 1.00 93.62 91 ILE A N 1
ATOM 743 C CA . ILE A 1 91 ? -10.858 5.431 10.083 1.00 93.62 91 ILE A CA 1
ATOM 744 C C . ILE A 1 91 ? -9.332 5.410 9.957 1.00 93.62 91 ILE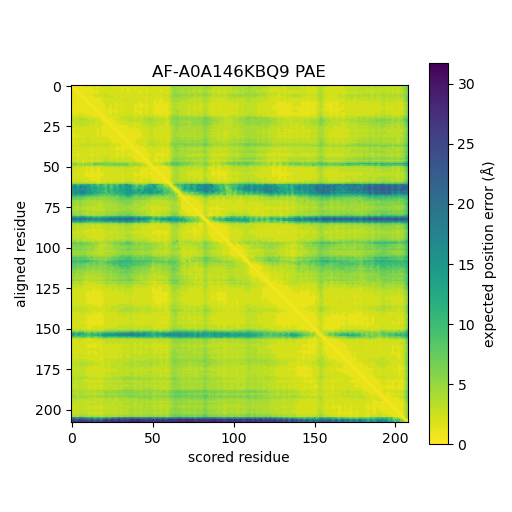 A C 1
ATOM 746 O O . ILE A 1 91 ? -8.709 4.385 10.223 1.00 93.62 91 ILE A O 1
ATOM 750 N N . ILE A 1 92 ? -8.727 6.544 9.584 1.00 93.75 92 ILE A N 1
ATOM 751 C CA . ILE A 1 92 ? -7.274 6.660 9.426 1.00 93.75 92 ILE A CA 1
ATOM 752 C C . ILE A 1 92 ? -6.586 6.359 10.753 1.00 93.75 92 ILE A C 1
ATOM 754 O O . ILE A 1 92 ? -5.691 5.524 10.772 1.00 93.75 92 ILE A O 1
ATOM 758 N N . ARG A 1 93 ? -7.029 6.973 11.858 1.00 91.44 93 ARG A N 1
ATOM 759 C CA . ARG A 1 93 ? -6.424 6.756 13.176 1.00 91.44 93 ARG A CA 1
ATOM 760 C C . ARG A 1 93 ? -6.451 5.286 13.579 1.00 91.44 93 ARG A C 1
ATOM 762 O O . ARG A 1 93 ? -5.464 4.811 14.125 1.00 91.44 93 ARG A O 1
ATOM 769 N N . ILE A 1 94 ? -7.557 4.580 13.354 1.00 90.38 94 ILE A N 1
ATOM 770 C CA . ILE A 1 94 ? -7.641 3.156 13.696 1.00 90.38 94 ILE A CA 1
ATOM 771 C C . ILE A 1 94 ? -6.682 2.363 12.812 1.00 90.38 94 ILE A C 1
ATOM 773 O O . ILE A 1 94 ? -5.835 1.657 13.341 1.00 90.38 94 ILE A O 1
ATOM 777 N N . ILE A 1 95 ? -6.745 2.543 11.491 1.00 90.69 95 ILE A N 1
ATOM 778 C CA . ILE A 1 95 ? -5.915 1.798 10.534 1.00 90.69 95 ILE A CA 1
ATOM 779 C C . ILE A 1 95 ? -4.414 2.027 10.765 1.00 90.69 95 ILE A C 1
ATOM 781 O O . ILE A 1 95 ? -3.650 1.081 10.672 1.00 90.69 95 ILE A O 1
ATOM 785 N N . THR A 1 96 ? -3.970 3.243 11.086 1.00 90.44 96 THR A N 1
ATOM 786 C CA . THR A 1 96 ? -2.532 3.538 11.255 1.00 90.44 96 THR A CA 1
ATOM 787 C C . THR A 1 96 ? -1.988 3.229 12.652 1.00 90.44 96 THR A C 1
ATOM 789 O O . THR A 1 96 ? -0.780 3.285 12.856 1.00 90.44 96 THR A O 1
ATOM 792 N N . ASN A 1 97 ? -2.855 2.963 13.635 1.00 86.69 97 ASN A N 1
ATOM 793 C CA . ASN A 1 97 ? -2.430 2.566 14.982 1.00 86.69 97 ASN A CA 1
ATOM 794 C C . ASN A 1 97 ? -2.644 1.073 15.248 1.00 86.69 97 ASN A C 1
ATOM 796 O O . ASN A 1 97 ? -2.131 0.568 16.240 1.00 86.69 97 ASN A O 1
ATOM 800 N N . CYS A 1 98 ? -3.420 0.372 14.421 1.00 85.56 98 CYS A N 1
ATOM 801 C CA . CYS A 1 98 ? -3.759 -1.022 14.662 1.00 85.56 98 CYS A CA 1
ATOM 802 C C . CYS A 1 98 ? -2.555 -1.925 14.392 1.00 85.56 98 CYS A C 1
ATOM 804 O O . CYS A 1 98 ? -2.004 -1.914 13.293 1.00 85.56 98 CYS A O 1
ATOM 806 N N . SER A 1 99 ? -2.184 -2.748 15.372 1.00 85.38 99 SER A N 1
ATOM 807 C CA . SER A 1 99 ? -1.209 -3.812 15.135 1.00 85.38 99 SER A CA 1
ATOM 808 C C . SER A 1 99 ? -1.763 -4.901 14.215 1.00 85.38 99 SER A C 1
ATOM 810 O O . SER A 1 99 ? -2.969 -5.163 14.202 1.00 85.38 99 SER A O 1
ATOM 812 N N . HIS A 1 100 ? -0.876 -5.607 13.506 1.00 85.50 100 HIS A N 1
ATOM 813 C CA . HIS A 1 100 ? -1.245 -6.790 12.717 1.00 85.50 100 HIS A CA 1
ATOM 814 C C . HIS A 1 100 ? -2.026 -7.819 13.546 1.00 85.50 100 HIS A C 1
ATOM 816 O O . HIS A 1 100 ? -2.976 -8.427 13.059 1.00 85.50 100 HIS A O 1
ATOM 822 N N . GLN A 1 101 ? -1.651 -8.007 14.816 1.00 86.50 101 GLN A N 1
ATOM 823 C CA . GLN A 1 101 ? -2.332 -8.941 15.708 1.00 86.50 101 GLN A CA 1
ATOM 824 C C . GLN A 1 101 ? -3.763 -8.485 16.007 1.00 86.50 101 GLN A C 1
ATOM 826 O O . GLN A 1 101 ? -4.698 -9.265 15.828 1.00 86.50 101 GLN A O 1
ATOM 831 N N . SER A 1 102 ? -3.940 -7.230 16.431 1.00 88.06 102 SER A N 1
ATOM 832 C CA . SER A 1 102 ? -5.261 -6.678 16.749 1.00 88.06 102 SER A CA 1
ATOM 833 C C . SER A 1 102 ? -6.158 -6.670 15.507 1.00 88.06 102 SER A C 1
ATOM 835 O O . SER A 1 102 ? -7.322 -7.053 15.584 1.00 88.06 102 SER A O 1
ATOM 837 N N . PHE A 1 103 ? -5.616 -6.307 14.340 1.00 89.56 103 PHE A N 1
ATOM 838 C CA . PHE A 1 103 ? -6.386 -6.288 13.098 1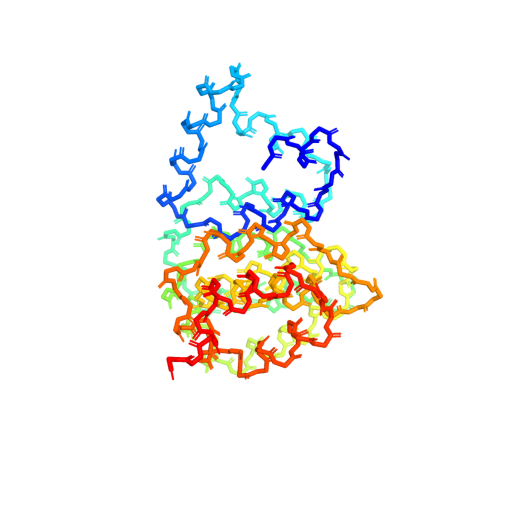.00 89.56 103 PHE A CA 1
ATOM 839 C C . PHE A 1 103 ? -6.811 -7.696 12.665 1.00 89.56 103 PHE A C 1
ATOM 841 O O . PHE A 1 103 ? -7.961 -7.905 12.289 1.00 89.56 103 PHE A O 1
ATOM 848 N N . ASN A 1 104 ? -5.931 -8.694 12.793 1.00 88.25 104 ASN A N 1
ATOM 849 C CA . ASN A 1 104 ? -6.278 -10.083 12.488 1.00 88.25 104 ASN A CA 1
ATOM 850 C C . ASN A 1 104 ? -7.351 -10.656 13.421 1.00 88.25 104 ASN A C 1
ATOM 852 O O . ASN A 1 104 ? -8.136 -11.497 12.982 1.00 88.25 104 ASN A O 1
ATOM 856 N N . GLN A 1 105 ? -7.432 -10.172 14.664 1.00 89.06 105 GLN A N 1
ATOM 857 C CA . GLN A 1 105 ? -8.551 -10.465 15.562 1.00 89.06 105 GLN A CA 1
ATOM 858 C C . GLN A 1 105 ? -9.841 -9.774 15.098 1.00 89.06 105 GLN A C 1
ATOM 860 O O . GLN A 1 105 ? -10.882 -10.423 15.067 1.00 89.06 105 GLN A O 1
ATOM 865 N N . MET A 1 106 ? -9.775 -8.507 14.663 1.00 89.00 106 MET A N 1
ATOM 866 C CA . MET A 1 106 ? -10.943 -7.791 14.125 1.00 89.00 106 MET A CA 1
ATOM 867 C C . MET A 1 106 ? -11.549 -8.496 12.904 1.00 89.00 106 MET A C 1
ATOM 869 O O . MET A 1 106 ? -12.766 -8.526 12.764 1.00 89.00 106 MET A O 1
ATOM 873 N N . ILE A 1 107 ? -10.723 -9.086 12.034 1.00 86.81 107 ILE A N 1
ATOM 874 C CA . ILE A 1 107 ? -11.184 -9.802 10.828 1.00 86.81 107 ILE A CA 1
ATOM 875 C C . ILE A 1 107 ? -11.978 -11.068 11.155 1.00 86.81 107 ILE A C 1
ATOM 877 O O . ILE A 1 107 ? -12.743 -11.529 10.318 1.00 86.81 107 ILE A O 1
ATOM 881 N N . GLN A 1 108 ? -11.833 -11.627 12.358 1.00 86.00 108 GLN A N 1
ATOM 882 C CA . GLN A 1 108 ? -12.657 -12.766 12.768 1.00 86.00 108 GLN A CA 1
ATOM 883 C C . GLN A 1 108 ? -14.099 -12.356 13.124 1.00 86.00 108 GLN A C 1
ATOM 885 O O . GLN A 1 108 ? -14.919 -13.235 13.368 1.00 86.00 108 GLN A O 1
ATOM 890 N N . SER A 1 109 ? -14.409 -11.053 13.185 1.00 85.25 109 SER A N 1
ATOM 891 C CA . SER A 1 109 ? -15.765 -10.547 13.420 1.00 85.25 109 SER A CA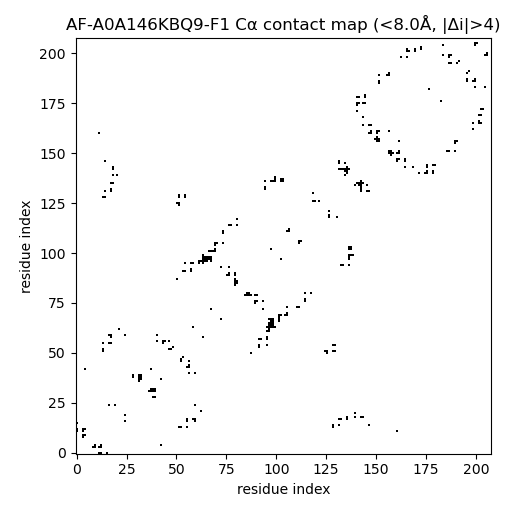 1
ATOM 892 C C . SER A 1 109 ? -16.505 -10.301 12.102 1.00 85.25 109 SER A C 1
ATOM 894 O O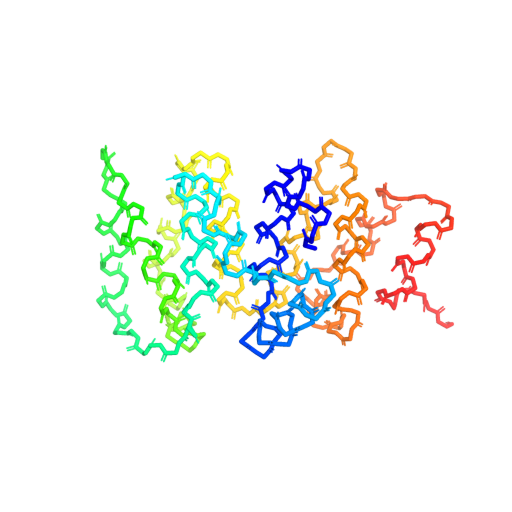 . SER A 1 109 ? -16.024 -9.554 11.245 1.00 85.25 109 SER A O 1
ATOM 896 N N . ASP A 1 110 ? -17.729 -10.828 11.994 1.00 85.06 110 ASP A N 1
ATOM 897 C CA . ASP A 1 110 ? -18.660 -10.567 10.881 1.00 85.06 110 ASP A CA 1
ATOM 898 C C . ASP A 1 110 ? -18.954 -9.063 10.698 1.00 85.06 110 ASP A C 1
ATOM 900 O O . ASP A 1 110 ? -19.300 -8.587 9.614 1.00 85.06 110 ASP A O 1
ATOM 904 N N . GLU A 1 111 ? -18.794 -8.276 11.761 1.00 85.31 111 GLU A N 1
ATOM 905 C CA . GLU A 1 111 ? -19.016 -6.833 11.744 1.00 85.31 111 GLU A CA 1
ATOM 906 C C . GLU A 1 111 ? -18.002 -6.103 10.861 1.00 85.31 111 GLU A C 1
ATOM 908 O O . GLU A 1 111 ? -18.344 -5.100 10.223 1.00 85.31 111 GLU A O 1
ATOM 913 N N . LEU A 1 112 ? -16.757 -6.593 10.805 1.00 84.94 112 LEU A N 1
ATOM 914 C CA . LEU A 1 112 ? -15.733 -5.984 9.968 1.00 84.94 112 LEU A CA 1
ATOM 915 C C . LEU A 1 112 ? -16.069 -6.175 8.487 1.00 84.94 112 LEU A C 1
ATOM 917 O O . LEU A 1 112 ? -15.865 -5.246 7.709 1.00 84.94 112 LEU A O 1
ATOM 921 N N . ASP A 1 113 ? -16.647 -7.310 8.095 1.00 85.12 113 ASP A N 1
ATOM 922 C CA . ASP A 1 113 ? -17.058 -7.559 6.710 1.00 85.12 113 ASP A CA 1
ATOM 923 C C . ASP A 1 113 ? -18.118 -6.556 6.236 1.00 85.12 113 ASP A C 1
ATOM 925 O O . ASP A 1 113 ? -18.024 -6.018 5.125 1.00 85.12 113 ASP A O 1
ATOM 929 N N . GLU A 1 114 ? -19.088 -6.221 7.089 1.00 86.62 114 GLU A N 1
ATOM 930 C CA . GLU A 1 114 ? -20.068 -5.171 6.792 1.00 86.62 114 GLU A CA 1
ATOM 931 C C . GLU A 1 114 ? -19.412 -3.788 6.667 1.00 86.62 114 GLU A C 1
ATOM 933 O O . GLU A 1 114 ? -19.733 -3.022 5.754 1.00 86.62 114 GLU A O 1
ATOM 938 N N . ILE A 1 115 ? -18.432 -3.469 7.518 1.00 87.19 115 ILE A N 1
ATOM 939 C CA . ILE A 1 115 ? -17.653 -2.224 7.416 1.00 87.19 115 ILE A CA 1
ATOM 940 C C . ILE A 1 115 ? -16.851 -2.186 6.107 1.00 87.19 115 ILE A C 1
ATOM 942 O O . ILE A 1 115 ? -16.829 -1.159 5.423 1.00 87.19 115 ILE A O 1
ATOM 946 N N . MET A 1 116 ? -16.235 -3.302 5.708 1.00 88.56 116 MET A N 1
ATOM 947 C CA . MET A 1 116 ? -15.460 -3.399 4.468 1.00 88.56 116 MET A CA 1
ATOM 948 C C . MET A 1 116 ? -16.329 -3.158 3.232 1.00 88.56 116 MET A C 1
ATOM 950 O O . MET A 1 116 ? -15.880 -2.493 2.295 1.00 88.56 116 MET A O 1
ATOM 954 N N . LYS A 1 117 ? -17.592 -3.607 3.233 1.00 89.81 117 LYS A N 1
ATOM 955 C CA . LYS A 1 117 ? -18.554 -3.296 2.158 1.00 89.81 117 LYS A CA 1
ATOM 956 C C . LYS A 1 117 ? -18.831 -1.795 2.053 1.00 89.81 117 LYS A C 1
ATOM 958 O O . LYS A 1 117 ? -18.949 -1.267 0.945 1.00 89.81 117 LYS A O 1
ATOM 963 N N . LYS A 1 118 ? -18.869 -1.070 3.178 1.00 90.38 118 LYS A N 1
ATOM 964 C CA . LYS A 1 118 ? -19.081 0.389 3.181 1.00 90.38 118 LYS A CA 1
ATOM 965 C C . LYS A 1 118 ? -17.926 1.173 2.543 1.00 90.38 118 LYS A C 1
ATOM 967 O O . LYS A 1 118 ? -18.150 2.297 2.094 1.00 90.38 118 LYS A O 1
ATOM 972 N N . LEU A 1 119 ? -16.733 0.585 2.384 1.00 90.06 119 LEU A N 1
ATOM 973 C CA . LEU A 1 119 ? -15.628 1.211 1.637 1.00 90.06 119 LEU A CA 1
ATOM 974 C C . LEU A 1 119 ? -15.983 1.507 0.174 1.00 90.06 119 LEU A C 1
ATOM 976 O O . LEU A 1 119 ? -15.358 2.372 -0.442 1.00 90.06 119 LEU A O 1
ATOM 980 N N . GLU A 1 120 ? -16.979 0.824 -0.398 1.00 90.69 120 GLU A N 1
ATOM 981 C CA . GLU A 1 120 ? -17.438 1.094 -1.764 1.00 90.69 120 GLU A CA 1
ATOM 982 C C . GLU A 1 120 ? -18.096 2.467 -1.928 1.00 90.69 120 GLU A C 1
ATOM 984 O O . GLU A 1 120 ? -18.100 3.003 -3.035 1.00 90.69 120 GLU A O 1
ATOM 989 N N . GLN A 1 121 ? -18.571 3.070 -0.835 1.00 90.56 121 GLN A N 1
ATOM 990 C CA . GLN A 1 121 ? -19.163 4.412 -0.822 1.00 90.56 121 GLN A CA 1
ATOM 991 C C . GLN A 1 121 ? -18.103 5.520 -0.951 1.00 90.56 121 GLN A C 1
ATOM 993 O O . GLN A 1 121 ? -18.429 6.682 -1.195 1.00 90.56 121 GLN A O 1
ATOM 998 N N . LEU A 1 122 ? -16.820 5.182 -0.780 1.00 91.56 122 LEU A N 1
ATOM 999 C CA . LEU A 1 122 ? -15.723 6.141 -0.833 1.00 91.56 122 LEU A CA 1
ATOM 1000 C C . LEU A 1 122 ? -15.369 6.515 -2.273 1.00 91.56 122 LEU A C 1
ATOM 1002 O O . LEU A 1 122 ? -15.417 5.693 -3.192 1.00 91.56 122 LEU A O 1
ATOM 1006 N N . ASN A 1 123 ? -14.886 7.746 -2.463 1.00 92.44 123 ASN A N 1
ATOM 1007 C CA . ASN A 1 123 ? -14.302 8.132 -3.746 1.00 92.44 123 ASN A CA 1
ATOM 1008 C C . ASN A 1 123 ? -13.104 7.232 -4.104 1.00 92.44 123 ASN A C 1
ATOM 1010 O O . ASN A 1 123 ? -12.426 6.679 -3.235 1.00 92.44 123 ASN A O 1
ATOM 1014 N N . ALA A 1 124 ? -12.813 7.119 -5.402 1.00 92.19 124 ALA A N 1
ATOM 1015 C CA . ALA A 1 124 ? -11.841 6.159 -5.917 1.00 92.19 124 ALA A CA 1
ATOM 1016 C C . ALA A 1 124 ? -10.444 6.270 -5.276 1.00 92.19 124 ALA A C 1
ATOM 1018 O O . ALA A 1 124 ? -9.830 5.242 -4.995 1.00 92.19 124 ALA A O 1
ATOM 1019 N N . LYS A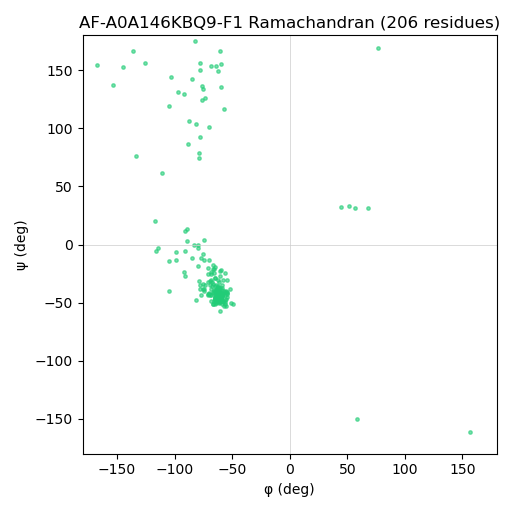 1 125 ? -9.942 7.487 -5.017 1.00 93.06 125 LYS A N 1
ATOM 1020 C CA . LYS A 1 125 ? -8.610 7.685 -4.415 1.00 93.06 125 LYS A CA 1
ATOM 1021 C C . LYS A 1 125 ? -8.577 7.201 -2.967 1.00 93.06 125 LYS A C 1
ATOM 1023 O O . LYS A 1 125 ? -7.695 6.426 -2.606 1.00 93.06 125 LYS A O 1
ATOM 1028 N N . ASN A 1 126 ? -9.559 7.614 -2.168 1.00 94.94 126 ASN A N 1
ATOM 1029 C CA . ASN A 1 126 ? -9.666 7.222 -0.765 1.00 94.94 126 ASN A CA 1
ATOM 1030 C C . ASN A 1 126 ? -9.894 5.715 -0.632 1.00 94.94 126 ASN A C 1
ATOM 1032 O O . ASN A 1 126 ? -9.212 5.066 0.155 1.00 94.94 126 ASN A O 1
ATOM 1036 N N . LYS A 1 127 ? -10.787 5.154 -1.459 1.00 95.00 127 LYS A N 1
ATOM 1037 C CA . LYS A 1 127 ? -11.067 3.716 -1.502 1.00 95.00 127 LYS A CA 1
ATOM 1038 C C . LYS A 1 127 ? -9.806 2.903 -1.771 1.00 95.00 127 LYS A C 1
ATOM 1040 O O . LYS A 1 127 ? -9.518 1.974 -1.027 1.00 95.00 127 LYS A O 1
ATOM 1045 N N . LYS A 1 128 ? -9.046 3.253 -2.816 1.00 95.44 128 LYS A N 1
ATOM 1046 C CA . LYS A 1 128 ? -7.816 2.529 -3.175 1.00 95.44 128 LYS A CA 1
ATOM 1047 C C . LYS A 1 128 ? -6.766 2.601 -2.067 1.00 95.44 128 LYS A C 1
ATOM 1049 O O . LYS A 1 128 ? -6.204 1.572 -1.713 1.00 95.44 128 LYS A O 1
ATOM 1054 N N . ALA A 1 129 ? -6.536 3.785 -1.499 1.00 97.25 129 ALA A N 1
ATOM 1055 C CA . ALA A 1 129 ? -5.547 3.962 -0.438 1.00 97.25 129 ALA A CA 1
ATOM 1056 C C . ALA A 1 129 ? -5.919 3.189 0.840 1.00 97.25 129 ALA A C 1
ATOM 1058 O O . ALA A 1 129 ? -5.076 2.495 1.399 1.00 97.25 129 ALA A O 1
ATOM 1059 N N . LEU A 1 130 ? -7.185 3.260 1.269 1.00 96.31 130 LEU A N 1
ATOM 1060 C CA . LEU A 1 130 ? -7.660 2.554 2.462 1.00 96.31 130 LEU A CA 1
ATOM 1061 C C . LEU A 1 130 ? -7.671 1.039 2.272 1.00 96.31 130 LEU A C 1
ATOM 1063 O O . LEU A 1 130 ? -7.204 0.329 3.155 1.00 96.31 130 LEU A O 1
ATOM 1067 N N . LYS A 1 131 ? -8.136 0.539 1.119 1.00 96.12 131 LYS A N 1
ATOM 1068 C CA . LYS A 1 131 ? -8.078 -0.898 0.813 1.00 96.12 131 LYS A CA 1
ATOM 1069 C C . LYS A 1 131 ? -6.647 -1.423 0.826 1.00 96.12 131 LYS A C 1
ATOM 1071 O O . LYS A 1 131 ? -6.414 -2.481 1.390 1.00 96.12 131 LYS A O 1
ATOM 1076 N N . LEU A 1 132 ? -5.701 -0.674 0.255 1.00 97.69 132 LEU A N 1
ATOM 1077 C CA . LEU A 1 132 ? -4.295 -1.062 0.293 1.00 97.69 132 LEU A CA 1
ATOM 1078 C C . LEU A 1 132 ? -3.759 -1.106 1.729 1.00 97.69 132 LEU A C 1
ATOM 1080 O O . LEU A 1 132 ? -3.155 -2.101 2.105 1.00 97.69 132 LEU A O 1
ATOM 1084 N N . ALA A 1 133 ? -4.012 -0.075 2.540 1.00 95.88 133 ALA A N 1
ATOM 1085 C CA . ALA A 1 133 ? -3.580 -0.062 3.940 1.00 95.88 133 ALA A CA 1
ATOM 1086 C C . ALA A 1 133 ? -4.172 -1.241 4.732 1.00 95.88 133 ALA A C 1
ATOM 1088 O O . ALA A 1 133 ? -3.452 -1.923 5.453 1.00 95.88 133 ALA A O 1
ATOM 1089 N N . ILE A 1 134 ? -5.464 -1.525 4.543 1.00 94.44 134 ILE A N 1
ATOM 1090 C CA . ILE A 1 134 ? -6.145 -2.677 5.145 1.00 94.44 134 ILE A CA 1
ATOM 1091 C C . ILE A 1 134 ? -5.501 -3.989 4.704 1.00 94.44 134 ILE A C 1
ATOM 1093 O O . ILE A 1 134 ? -5.239 -4.843 5.542 1.00 94.44 134 ILE A O 1
ATOM 1097 N N . ASP A 1 135 ? -5.226 -4.164 3.412 1.00 95.38 135 ASP A N 1
ATOM 1098 C CA . ASP A 1 135 ? -4.584 -5.382 2.930 1.00 95.38 135 ASP A CA 1
ATOM 1099 C C . ASP A 1 135 ? -3.166 -5.531 3.493 1.00 95.38 135 ASP A C 1
ATOM 1101 O O . ASP A 1 135 ? -2.821 -6.637 3.892 1.00 95.38 135 ASP A O 1
ATOM 1105 N N . CYS A 1 136 ? -2.396 -4.445 3.631 1.00 94.56 136 CYS A N 1
ATOM 1106 C CA . CYS A 1 136 ? -1.107 -4.469 4.327 1.00 94.56 136 CYS A CA 1
ATOM 1107 C C . CYS A 1 136 ? -1.246 -4.871 5.804 1.00 94.56 136 CYS A C 1
ATOM 1109 O O . CYS A 1 136 ? -0.432 -5.653 6.287 1.00 94.56 136 CYS A O 1
ATOM 1111 N N . LEU A 1 137 ? -2.274 -4.386 6.517 1.00 91.12 137 LEU A N 1
ATOM 1112 C CA . LEU A 1 137 ? -2.530 -4.763 7.915 1.00 91.12 137 LEU A CA 1
ATOM 1113 C C . LEU A 1 137 ? -2.864 -6.249 8.078 1.00 91.12 137 LEU A C 1
ATOM 1115 O O . LEU A 1 137 ? -2.470 -6.841 9.081 1.00 91.12 137 LEU A O 1
ATOM 1119 N N . LYS A 1 138 ? -3.556 -6.864 7.109 1.00 91.31 138 LYS A N 1
ATOM 1120 C CA . LYS A 1 138 ? -3.798 -8.320 7.109 1.00 91.31 138 LYS A CA 1
ATOM 1121 C C . LYS A 1 138 ? -2.474 -9.074 7.061 1.00 91.31 138 LYS A C 1
ATOM 1123 O O . LYS A 1 138 ? -2.166 -9.881 7.935 1.00 91.31 138 LYS A O 1
ATOM 1128 N N . CYS A 1 139 ? -1.700 -8.781 6.022 1.00 91.94 139 CYS A N 1
ATOM 1129 C CA . CYS A 1 139 ? -0.327 -9.223 5.840 1.00 91.94 139 CYS A CA 1
ATOM 1130 C C . CYS A 1 139 ? 0.321 -8.434 4.697 1.00 91.94 139 CYS A C 1
ATOM 1132 O O . CYS A 1 139 ? -0.350 -7.982 3.763 1.00 91.94 139 CYS A O 1
ATOM 1134 N N . GLN A 1 140 ? 1.647 -8.311 4.729 1.00 93.62 140 GLN A N 1
ATOM 1135 C CA . GLN A 1 140 ? 2.394 -7.543 3.732 1.00 93.62 140 GLN A CA 1
ATOM 1136 C C . GLN A 1 140 ? 2.127 -8.046 2.304 1.00 93.62 140 GLN A C 1
ATOM 1138 O O . GLN A 1 140 ? 1.920 -7.257 1.381 1.00 93.62 140 GLN A O 1
ATOM 1143 N N . GLU A 1 141 ? 2.048 -9.361 2.121 1.00 96.56 141 GLU A N 1
ATOM 1144 C CA . GLU A 1 141 ? 1.848 -9.998 0.824 1.00 96.56 141 GLU A CA 1
ATOM 1145 C C . GLU A 1 141 ? 0.467 -9.715 0.233 1.00 96.56 141 GLU A C 1
ATOM 1147 O O . GLU A 1 141 ? 0.344 -9.573 -0.983 1.00 96.56 141 GLU A O 1
ATOM 1152 N N . SER A 1 142 ? -0.568 -9.562 1.066 1.00 96.88 142 SER A N 1
ATOM 1153 C CA . SER A 1 142 ? -1.896 -9.152 0.597 1.00 96.88 142 SER A CA 1
ATOM 1154 C C . SER A 1 142 ? -1.859 -7.728 0.035 1.00 96.88 142 SER A C 1
ATOM 1156 O O . SER A 1 142 ? -2.401 -7.471 -1.045 1.00 96.88 142 SER A O 1
ATOM 1158 N N . GLY A 1 143 ? -1.142 -6.817 0.702 1.00 97.56 143 GLY A N 1
ATOM 1159 C CA . GLY A 1 143 ? -0.872 -5.477 0.177 1.00 97.56 143 GLY A CA 1
ATOM 1160 C C . GLY A 1 143 ? -0.137 -5.515 -1.167 1.00 97.56 143 GLY A C 1
ATOM 1161 O O . GLY A 1 143 ? -0.527 -4.837 -2.122 1.00 97.56 143 GLY A O 1
ATOM 1162 N N . VAL A 1 144 ? 0.885 -6.367 -1.287 1.00 98.12 144 VAL A N 1
ATOM 1163 C CA . VAL A 1 144 ? 1.632 -6.560 -2.541 1.00 98.12 144 VAL A CA 1
ATOM 1164 C C . VAL A 1 144 ? 0.721 -7.071 -3.662 1.00 98.12 144 VAL A C 1
ATOM 1166 O O . VAL A 1 144 ? 0.732 -6.516 -4.764 1.00 98.12 144 VAL A O 1
ATOM 1169 N N . VAL A 1 145 ? -0.122 -8.070 -3.386 1.00 98.12 145 VAL A N 1
ATOM 1170 C CA . VAL A 1 145 ? -1.115 -8.587 -4.341 1.00 98.12 145 VAL A CA 1
ATOM 1171 C C . VAL A 1 145 ? -2.081 -7.491 -4.789 1.00 98.12 145 VAL A C 1
ATOM 1173 O O . VAL A 1 145 ? -2.380 -7.403 -5.982 1.00 98.12 145 VAL A O 1
ATOM 1176 N N . ASN A 1 146 ? -2.545 -6.637 -3.872 1.00 97.62 146 ASN A N 1
ATOM 1177 C CA . ASN A 1 146 ? -3.400 -5.498 -4.205 1.00 97.62 146 ASN A CA 1
ATOM 1178 C C . ASN A 1 146 ? -2.708 -4.562 -5.212 1.00 97.62 146 ASN A C 1
ATOM 1180 O O . ASN A 1 146 ? -3.281 -4.257 -6.260 1.00 97.62 146 ASN A O 1
ATOM 1184 N N . VAL A 1 147 ? -1.450 -4.187 -4.960 1.00 97.94 147 VAL A N 1
ATOM 1185 C CA . VAL A 1 147 ? -0.689 -3.309 -5.864 1.00 97.94 147 VAL A CA 1
ATOM 1186 C C . VAL A 1 147 ? -0.430 -3.954 -7.225 1.00 97.94 147 VAL A C 1
ATOM 1188 O O . VAL A 1 147 ? -0.558 -3.272 -8.240 1.00 97.94 147 VAL A O 1
ATOM 1191 N N . ILE A 1 148 ? -0.112 -5.251 -7.279 1.00 97.12 148 ILE A N 1
ATOM 1192 C CA . ILE A 1 148 ? 0.077 -5.960 -8.555 1.00 97.12 148 ILE A CA 1
ATOM 1193 C C . ILE A 1 148 ? -1.232 -5.992 -9.349 1.00 97.12 148 ILE A C 1
ATOM 1195 O O . ILE A 1 148 ? -1.237 -5.676 -10.538 1.00 97.12 148 ILE A O 1
ATOM 1199 N N . ARG A 1 149 ? -2.355 -6.314 -8.695 1.00 95.75 149 ARG A N 1
ATOM 1200 C CA . ARG A 1 149 ? -3.678 -6.290 -9.333 1.00 95.75 149 ARG A CA 1
ATOM 1201 C C . ARG A 1 149 ? -4.008 -4.907 -9.874 1.00 95.75 149 ARG A C 1
ATOM 1203 O O . ARG A 1 149 ? -4.431 -4.807 -11.013 1.00 95.75 149 ARG A O 1
ATOM 1210 N N . ASP A 1 150 ? -3.767 -3.844 -9.115 1.00 95.00 150 ASP A N 1
ATOM 1211 C CA . ASP A 1 150 ? -4.008 -2.467 -9.572 1.00 95.00 150 ASP A CA 1
ATOM 1212 C C . ASP A 1 150 ? -3.023 -1.992 -10.665 1.00 95.00 150 ASP A C 1
ATOM 1214 O O . ASP A 1 150 ? -3.242 -0.951 -11.292 1.00 95.00 150 ASP A O 1
ATOM 1218 N N . ALA A 1 151 ? -1.927 -2.724 -10.889 1.00 95.56 151 ALA A N 1
ATOM 1219 C CA . ALA A 1 151 ? -0.977 -2.465 -11.967 1.00 95.56 151 ALA A CA 1
ATOM 1220 C C . ALA A 1 151 ? -1.301 -3.224 -13.265 1.00 95.56 151 ALA A C 1
ATOM 1222 O O . ALA A 1 151 ? -0.931 -2.738 -14.331 1.00 95.56 151 ALA A O 1
ATOM 1223 N N . ILE A 1 152 ? -1.972 -4.377 -13.174 1.00 92.69 152 ILE A N 1
ATOM 1224 C CA . ILE A 1 152 ? -2.285 -5.262 -14.313 1.00 92.69 152 ILE A CA 1
ATOM 1225 C C . ILE A 1 152 ? -3.763 -5.170 -14.723 1.00 92.69 152 ILE A C 1
ATOM 1227 O O . ILE A 1 152 ? -4.108 -5.200 -15.897 1.00 92.69 152 ILE A O 1
ATOM 1231 N N . ILE A 1 153 ? -4.676 -5.084 -13.755 1.00 83.44 153 ILE A N 1
ATOM 1232 C CA . ILE A 1 153 ? -6.118 -5.137 -14.001 1.00 83.44 153 ILE A CA 1
ATOM 1233 C C . ILE A 1 153 ? -6.628 -3.725 -14.301 1.00 83.44 153 ILE A C 1
ATOM 1235 O O . ILE A 1 153 ? -6.783 -2.896 -13.403 1.00 83.44 153 ILE A O 1
ATOM 1239 N N . GLY A 1 154 ? -6.946 -3.458 -15.568 1.00 73.75 154 GLY A N 1
ATOM 1240 C CA . GLY A 1 154 ? -7.527 -2.191 -16.002 1.00 73.75 154 GLY A CA 1
ATOM 1241 C C . GLY A 1 154 ? -7.277 -1.894 -17.478 1.00 73.75 154 GLY A C 1
ATOM 1242 O O . GLY A 1 154 ? -6.983 -2.786 -18.268 1.00 73.75 154 GLY A O 1
ATOM 1243 N N . ILE A 1 155 ? -7.419 -0.623 -17.861 1.00 71.94 155 ILE A N 1
ATOM 1244 C CA . ILE A 1 155 ? -7.017 -0.160 -19.194 1.00 71.94 155 ILE A CA 1
ATOM 1245 C C . ILE A 1 155 ? -5.508 0.091 -19.169 1.00 71.94 155 ILE A C 1
ATOM 1247 O O . ILE A 1 155 ? -5.055 1.115 -18.654 1.00 71.94 155 ILE A O 1
ATOM 1251 N N . GLY A 1 156 ? -4.766 -0.842 -19.762 1.00 83.06 156 GLY A N 1
ATOM 1252 C CA . GLY A 1 156 ? -3.312 -0.802 -19.869 1.00 83.06 156 GLY A CA 1
ATOM 1253 C C . GLY A 1 156 ? -2.581 -1.178 -18.579 1.00 83.06 156 GLY A C 1
ATOM 1254 O O . GLY A 1 156 ? -3.165 -1.244 -17.500 1.00 83.06 156 GLY A O 1
ATOM 1255 N N . THR A 1 157 ? -1.273 -1.377 -18.714 1.00 92.50 157 THR A N 1
ATOM 1256 C CA . THR A 1 157 ? -0.381 -1.810 -17.633 1.00 92.50 157 THR A CA 1
ATOM 1257 C C . THR A 1 157 ? 0.330 -0.627 -16.985 1.00 92.50 157 THR A C 1
ATOM 1259 O O . THR A 1 157 ? 0.991 0.174 -17.660 1.00 92.50 157 THR A O 1
ATOM 1262 N N . ASP A 1 158 ? 0.311 -0.552 -15.656 1.00 95.50 158 ASP A N 1
ATOM 1263 C CA . ASP A 1 158 ? 1.207 0.320 -14.892 1.00 95.50 158 ASP A CA 1
ATOM 1264 C C . ASP A 1 158 ? 2.600 -0.323 -14.793 1.00 95.50 158 ASP A C 1
ATOM 1266 O O . ASP A 1 158 ? 2.997 -0.864 -13.760 1.00 95.50 158 ASP A O 1
ATOM 1270 N N . ASN A 1 159 ? 3.334 -0.292 -15.910 1.00 94.44 159 ASN A N 1
ATOM 1271 C CA . ASN A 1 159 ? 4.629 -0.966 -16.060 1.00 94.44 159 ASN A CA 1
ATOM 1272 C C . ASN A 1 159 ? 5.642 -0.564 -14.976 1.00 94.44 159 ASN A C 1
ATOM 1274 O O . ASN A 1 159 ? 6.353 -1.419 -14.445 1.00 94.44 159 ASN A O 1
ATOM 1278 N N . ASP A 1 160 ? 5.690 0.730 -14.633 1.00 95.06 160 ASP A N 1
ATOM 1279 C CA . ASP A 1 160 ? 6.583 1.267 -13.601 1.00 95.06 160 ASP A CA 1
ATOM 1280 C C . ASP A 1 160 ? 6.286 0.599 -12.246 1.00 95.06 160 ASP A C 1
ATOM 1282 O O . ASP A 1 160 ? 7.211 0.166 -11.557 1.00 95.06 160 ASP A O 1
ATOM 1286 N N . MET A 1 161 ? 5.008 0.480 -11.860 1.00 96.50 161 MET A N 1
ATOM 1287 C CA . MET A 1 161 ? 4.653 -0.151 -10.588 1.00 96.50 161 MET A CA 1
ATOM 1288 C C . MET A 1 161 ? 4.802 -1.672 -10.625 1.00 96.50 161 MET A C 1
ATOM 1290 O O . MET A 1 161 ? 5.323 -2.246 -9.672 1.00 96.50 161 MET A O 1
ATOM 1294 N N . LEU A 1 162 ? 4.427 -2.324 -11.729 1.00 96.81 162 LEU A N 1
ATOM 1295 C CA . LEU A 1 162 ? 4.575 -3.771 -11.872 1.00 96.81 162 LEU A CA 1
ATOM 1296 C C . LEU A 1 162 ? 6.046 -4.202 -11.752 1.00 96.81 162 LEU A C 1
ATOM 1298 O O . LEU A 1 162 ? 6.346 -5.165 -11.046 1.00 96.81 162 LEU A O 1
ATOM 1302 N N . ILE A 1 163 ? 6.976 -3.463 -12.370 1.00 96.12 163 ILE A N 1
ATOM 1303 C CA . ILE A 1 163 ? 8.422 -3.707 -12.225 1.00 96.12 163 ILE A CA 1
ATOM 1304 C C . ILE A 1 163 ? 8.875 -3.456 -10.790 1.00 96.12 163 ILE A C 1
ATOM 1306 O O . ILE A 1 163 ? 9.526 -4.324 -10.212 1.00 96.12 163 ILE A O 1
ATOM 1310 N N . ASN A 1 164 ? 8.538 -2.297 -10.210 1.00 96.06 164 ASN A N 1
ATOM 1311 C CA . ASN A 1 164 ? 8.975 -1.947 -8.857 1.00 96.06 164 ASN A CA 1
ATOM 1312 C C . ASN A 1 164 ? 8.546 -3.014 -7.850 1.00 96.06 164 ASN A C 1
ATOM 1314 O O . ASN A 1 164 ? 9.379 -3.513 -7.102 1.00 96.06 164 ASN A O 1
ATOM 1318 N N . THR A 1 165 ? 7.276 -3.411 -7.870 1.00 96.69 165 THR A N 1
ATOM 1319 C CA . THR A 1 165 ? 6.755 -4.417 -6.946 1.00 96.69 165 THR A CA 1
ATOM 1320 C C . THR A 1 165 ? 7.384 -5.789 -7.194 1.00 96.69 165 THR A C 1
ATOM 1322 O O . THR A 1 165 ? 7.755 -6.466 -6.242 1.00 96.69 165 THR A O 1
ATOM 1325 N N . SER A 1 166 ? 7.606 -6.175 -8.455 1.00 96.25 166 SER A N 1
ATOM 1326 C CA . SER A 1 166 ? 8.287 -7.440 -8.772 1.00 96.25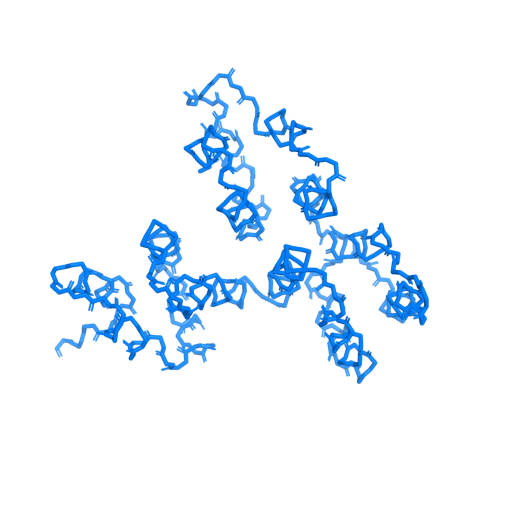 166 SER A CA 1
ATOM 1327 C C . SER A 1 166 ? 9.729 -7.473 -8.262 1.00 96.25 166 SER A C 1
ATOM 1329 O O . SER A 1 166 ? 10.176 -8.499 -7.767 1.00 96.25 166 SER A O 1
ATOM 1331 N N . VAL A 1 167 ? 10.464 -6.363 -8.358 1.00 96.69 167 VAL A N 1
ATOM 1332 C CA . VAL A 1 167 ? 11.863 -6.278 -7.905 1.00 96.69 167 VAL A CA 1
ATOM 1333 C C . VAL A 1 167 ? 11.970 -6.130 -6.388 1.00 96.69 167 VAL A C 1
ATOM 1335 O O . VAL A 1 167 ? 12.909 -6.655 -5.800 1.00 96.69 167 VAL A O 1
ATOM 1338 N N . LEU A 1 168 ? 11.042 -5.421 -5.746 1.00 95.75 168 LEU A N 1
ATOM 1339 C CA . LEU A 1 168 ? 11.068 -5.222 -4.296 1.00 95.75 168 LEU A CA 1
ATOM 1340 C C . LEU A 1 168 ? 10.672 -6.492 -3.533 1.00 95.75 168 LEU A C 1
ATOM 1342 O O . LEU A 1 168 ? 11.268 -6.762 -2.498 1.00 95.75 168 LEU A O 1
ATOM 1346 N N . PHE A 1 169 ? 9.737 -7.284 -4.071 1.00 96.12 169 PHE A N 1
ATOM 1347 C CA . PHE A 1 169 ? 9.105 -8.401 -3.354 1.00 96.12 169 PHE A CA 1
ATOM 1348 C C . PHE A 1 169 ? 9.368 -9.788 -3.971 1.00 96.12 169 PHE A C 1
ATOM 1350 O O . PHE A 1 169 ? 8.628 -10.746 -3.744 1.00 96.12 169 PHE A O 1
ATOM 1357 N N . TYR A 1 170 ? 10.421 -9.935 -4.787 1.00 95.25 170 TYR A N 1
ATOM 1358 C CA . TYR A 1 170 ? 10.742 -11.225 -5.425 1.00 95.25 170 TYR A CA 1
ATOM 1359 C C . TYR A 1 170 ? 11.139 -12.324 -4.427 1.00 95.25 170 TYR A C 1
ATOM 1361 O O . TYR A 1 170 ? 11.155 -13.506 -4.791 1.00 95.25 170 TYR A O 1
ATOM 1369 N N . LYS A 1 171 ? 11.534 -11.961 -3.200 1.00 95.06 171 LYS A N 1
ATOM 1370 C CA . LYS A 1 171 ? 11.942 -12.920 -2.163 1.00 95.06 171 LYS A CA 1
ATOM 1371 C C . LYS A 1 171 ? 10.727 -13.563 -1.494 1.00 95.06 171 LYS A C 1
ATOM 1373 O O . LYS A 1 171 ? 10.780 -14.744 -1.170 1.00 95.06 171 LYS A O 1
ATOM 1378 N N . GLU A 1 172 ? 9.627 -12.827 -1.404 1.00 95.69 172 GLU A N 1
ATOM 1379 C CA . GLU A 1 172 ? 8.332 -13.203 -0.826 1.00 95.69 172 GLU A CA 1
ATOM 1380 C C . GLU A 1 172 ? 7.388 -13.819 -1.881 1.00 95.69 172 GLU A C 1
ATOM 1382 O O . GLU A 1 172 ? 6.186 -13.999 -1.669 1.00 95.69 172 GLU A O 1
ATOM 1387 N N . ARG A 1 173 ? 7.922 -14.142 -3.067 1.00 95.69 173 ARG A N 1
ATOM 1388 C CA . ARG A 1 173 ? 7.136 -14.589 -4.224 1.00 95.69 173 ARG A CA 1
ATOM 1389 C C . ARG A 1 173 ? 6.301 -15.839 -3.970 1.00 95.69 173 ARG A C 1
ATOM 1391 O O . ARG A 1 173 ? 5.261 -15.983 -4.598 1.00 95.69 173 ARG A O 1
ATOM 1398 N N . GLU A 1 174 ? 6.727 -16.755 -3.104 1.00 96.88 174 GLU A N 1
ATOM 1399 C CA . GLU A 1 174 ? 5.963 -17.983 -2.845 1.00 96.88 174 GLU A CA 1
ATOM 1400 C C . GLU A 1 174 ? 4.679 -17.677 -2.061 1.00 96.88 174 GLU A C 1
ATOM 1402 O O . GLU A 1 174 ? 3.600 -18.133 -2.439 1.00 96.88 174 GLU A O 1
ATOM 1407 N N . GLN A 1 175 ? 4.773 -16.821 -1.042 1.00 97.44 175 GLN A N 1
ATOM 1408 C CA . GLN A 1 175 ? 3.640 -16.339 -0.254 1.00 97.44 175 GLN A CA 1
ATOM 1409 C C . GLN A 1 175 ? 2.682 -15.506 -1.119 1.00 97.44 175 GLN A C 1
ATOM 1411 O O . GLN A 1 175 ? 1.468 -15.713 -1.099 1.00 97.44 175 GLN A O 1
ATOM 1416 N N . ILE A 1 176 ? 3.227 -14.617 -1.954 1.00 97.81 176 ILE A N 1
ATOM 1417 C CA . ILE A 1 176 ? 2.439 -13.793 -2.881 1.00 97.81 176 ILE A CA 1
ATOM 1418 C C . ILE A 1 176 ? 1.707 -14.666 -3.910 1.00 97.81 176 ILE A C 1
ATOM 1420 O O . ILE A 1 176 ? 0.521 -14.454 -4.164 1.00 97.81 176 ILE A O 1
ATOM 1424 N N . LYS A 1 177 ? 2.372 -15.684 -4.475 1.00 97.12 177 LYS A N 1
ATOM 1425 C CA . LYS A 1 177 ? 1.744 -16.639 -5.405 1.00 97.12 177 LYS A CA 1
ATOM 1426 C C . LYS A 1 177 ? 0.616 -17.430 -4.751 1.00 97.12 177 LYS A C 1
ATOM 1428 O O . LYS A 1 177 ? -0.406 -17.650 -5.399 1.00 97.12 177 LYS A O 1
ATOM 1433 N N . ALA A 1 178 ? 0.768 -17.822 -3.486 1.00 97.56 178 ALA A N 1
ATOM 1434 C CA . ALA A 1 178 ? -0.289 -18.511 -2.748 1.00 97.56 178 ALA A CA 1
ATOM 1435 C C . ALA A 1 178 ? -1.550 -17.637 -2.599 1.00 97.56 178 ALA A C 1
ATOM 1437 O O . ALA A 1 178 ? -2.665 -18.132 -2.755 1.00 97.56 178 ALA A O 1
ATOM 1438 N N . LEU A 1 179 ? -1.380 -16.328 -2.376 1.00 97.56 179 LEU A N 1
ATOM 1439 C CA . LEU A 1 179 ? -2.483 -15.361 -2.279 1.00 97.56 179 LEU A CA 1
ATOM 1440 C C . LEU A 1 179 ? -3.032 -14.908 -3.643 1.00 97.56 179 LEU A C 1
ATOM 1442 O O . LEU A 1 179 ? -4.151 -14.388 -3.736 1.00 97.56 179 LEU A O 1
ATOM 1446 N N . TYR A 1 180 ? -2.269 -15.103 -4.721 1.00 97.19 180 TYR A N 1
ATOM 1447 C CA . TYR A 1 180 ? -2.669 -14.731 -6.075 1.00 97.19 180 TYR A CA 1
ATOM 1448 C C . TYR A 1 180 ? -2.397 -15.838 -7.108 1.00 97.19 180 TYR A C 1
ATOM 1450 O O . TYR A 1 180 ? -1.518 -15.700 -7.960 1.00 97.19 180 TYR A O 1
ATOM 1458 N N . PRO A 1 181 ? -3.231 -16.896 -7.141 1.00 96.44 181 PRO A N 1
ATOM 1459 C CA . PRO A 1 181 ? -3.036 -18.035 -8.045 1.00 96.44 181 PRO A CA 1
ATOM 1460 C C . PRO A 1 181 ? -3.047 -17.697 -9.546 1.00 96.44 181 PRO A C 1
ATOM 1462 O O . PRO A 1 181 ? -2.496 -18.441 -10.351 1.00 96.44 181 PRO A O 1
ATOM 1465 N N . LYS A 1 182 ? -3.673 -16.579 -9.940 1.00 95.69 182 LYS A N 1
ATOM 1466 C CA . LYS A 1 182 ? -3.739 -16.103 -11.335 1.00 95.69 182 LYS A CA 1
ATOM 1467 C C . LYS A 1 182 ? -2.574 -15.189 -11.738 1.00 95.69 182 LYS A C 1
ATOM 1469 O O . LYS A 1 182 ? -2.544 -14.709 -12.865 1.00 95.69 182 LYS A O 1
ATOM 1474 N N . LEU A 1 183 ? -1.602 -14.951 -10.854 1.00 96.31 183 LEU A N 1
ATOM 1475 C CA . LEU A 1 183 ? -0.508 -14.010 -11.107 1.00 96.31 183 LEU A CA 1
ATOM 1476 C C . LEU A 1 183 ? 0.244 -14.307 -12.417 1.00 96.31 183 LEU A C 1
ATOM 1478 O O . LEU A 1 183 ? 0.526 -13.392 -13.185 1.00 96.31 183 LEU A O 1
ATOM 1482 N N . GLU A 1 184 ? 0.531 -15.580 -12.709 1.00 95.94 184 GLU A N 1
ATOM 1483 C CA . GLU A 1 184 ? 1.229 -15.961 -13.942 1.00 95.94 184 GLU A CA 1
ATOM 1484 C C . GLU A 1 184 ? 0.406 -15.647 -15.198 1.00 95.94 184 GLU A C 1
ATOM 1486 O O . GLU A 1 184 ? 0.933 -15.070 -16.152 1.00 95.94 184 GLU A O 1
ATOM 1491 N N . SER A 1 185 ? -0.875 -16.033 -15.209 1.00 95.44 185 SER A N 1
ATOM 1492 C CA . SER A 1 185 ? -1.755 -15.797 -16.356 1.00 95.44 185 SER A CA 1
ATOM 1493 C C . SER A 1 185 ? -1.972 -14.309 -16.591 1.00 95.44 185 SER A C 1
ATOM 1495 O O . SER A 1 185 ? -1.935 -13.870 -17.737 1.00 95.44 185 SER A O 1
ATOM 1497 N N . ASP A 1 186 ? -2.125 -13.539 -15.515 1.00 95.31 186 ASP A N 1
ATOM 1498 C CA . ASP A 1 186 ? -2.405 -12.108 -15.588 1.00 95.31 186 ASP A CA 1
ATOM 1499 C C . ASP A 1 186 ? -1.164 -11.345 -16.089 1.00 95.31 186 ASP A C 1
ATOM 1501 O O . ASP A 1 186 ? -1.271 -10.545 -17.016 1.00 95.31 186 ASP A O 1
ATOM 1505 N N . ILE A 1 187 ? 0.044 -11.683 -15.609 1.00 94.75 187 ILE A N 1
ATOM 1506 C CA . ILE A 1 187 ? 1.303 -11.135 -16.156 1.00 94.75 187 ILE A CA 1
ATOM 1507 C C . ILE A 1 187 ? 1.461 -11.488 -17.638 1.00 94.75 187 ILE A C 1
ATOM 1509 O O . ILE A 1 187 ? 1.815 -10.630 -18.448 1.00 94.75 187 ILE A O 1
ATOM 1513 N N . LYS A 1 188 ? 1.244 -12.754 -18.015 1.00 94.25 188 LYS A N 1
ATOM 1514 C CA . LYS A 1 188 ? 1.440 -13.205 -19.401 1.00 94.25 188 LYS A CA 1
ATOM 1515 C C . LYS A 1 188 ? 0.418 -12.617 -20.371 1.00 94.25 188 LYS A C 1
ATOM 1517 O O . LYS A 1 188 ? 0.757 -12.467 -21.544 1.00 94.25 188 LYS A O 1
ATOM 1522 N N . GLY A 1 189 ? -0.795 -12.341 -19.895 1.00 92.94 189 GLY A N 1
ATOM 1523 C CA . GLY A 1 189 ? -1.871 -11.736 -20.675 1.00 92.94 189 GLY A CA 1
ATOM 1524 C C . GLY A 1 189 ? -1.667 -10.243 -20.916 1.00 92.94 189 GLY A C 1
ATOM 1525 O O . GLY A 1 189 ? -2.006 -9.761 -21.992 1.00 92.94 189 GLY A O 1
ATOM 1526 N N . ASP A 1 190 ? -1.071 -9.537 -19.954 1.00 93.19 190 ASP A N 1
ATOM 1527 C CA . ASP A 1 190 ? -0.955 -8.074 -19.994 1.00 93.19 190 ASP A CA 1
ATOM 1528 C C . ASP A 1 190 ? 0.419 -7.573 -20.483 1.00 93.19 190 ASP A C 1
ATOM 1530 O O . ASP A 1 190 ? 0.588 -6.411 -20.841 1.00 93.19 190 ASP A O 1
ATOM 1534 N N . THR A 1 191 ? 1.424 -8.454 -20.555 1.00 94.06 191 THR A N 1
ATOM 1535 C CA . THR A 1 191 ? 2.794 -8.095 -20.961 1.00 94.06 191 THR A CA 1
ATOM 1536 C C . THR A 1 191 ? 3.300 -8.948 -22.124 1.00 94.06 191 THR A C 1
ATOM 1538 O O . THR A 1 191 ? 2.849 -10.070 -22.354 1.00 94.06 191 THR A O 1
ATOM 1541 N N . THR A 1 192 ? 4.271 -8.441 -22.893 1.00 94.06 192 THR A N 1
ATOM 1542 C CA . THR A 1 192 ? 4.824 -9.149 -24.063 1.00 94.06 192 THR A CA 1
ATOM 1543 C C . THR A 1 192 ? 6.355 -9.073 -24.143 1.00 94.06 192 THR A C 1
ATOM 1545 O O . THR A 1 192 ? 7.008 -8.310 -23.427 1.00 94.06 192 THR A O 1
ATOM 1548 N N . GLY A 1 193 ? 6.945 -9.913 -25.002 1.00 95.25 193 GLY A N 1
ATOM 1549 C CA . GLY A 1 193 ? 8.383 -9.932 -25.294 1.00 95.25 193 GLY A CA 1
ATOM 1550 C C . GLY A 1 193 ? 9.284 -10.164 -24.073 1.00 95.25 193 GLY A C 1
ATOM 1551 O O . GLY A 1 193 ? 8.891 -10.803 -23.096 1.00 95.25 193 GLY A O 1
ATOM 1552 N N . LYS A 1 194 ? 10.499 -9.600 -24.120 1.00 95.50 194 LYS A N 1
ATOM 1553 C CA . LYS A 1 194 ? 11.513 -9.719 -23.052 1.00 95.50 194 LYS A CA 1
ATOM 1554 C C . LYS A 1 194 ? 11.057 -9.155 -21.707 1.00 95.50 194 LYS A C 1
ATOM 1556 O O . LYS A 1 194 ? 11.530 -9.591 -20.658 1.00 95.50 194 LYS A O 1
ATOM 1561 N N . TYR A 1 195 ? 10.146 -8.183 -21.735 1.00 94.44 195 TYR A N 1
ATOM 1562 C CA . TYR A 1 195 ? 9.571 -7.622 -20.521 1.00 94.44 195 TYR A CA 1
ATOM 1563 C C . TYR A 1 195 ? 8.766 -8.685 -19.762 1.00 94.44 195 TYR A C 1
ATOM 1565 O O . TYR A 1 195 ? 9.049 -8.948 -18.593 1.00 94.44 195 TYR A O 1
ATOM 1573 N N . ARG A 1 196 ? 7.863 -9.387 -20.462 1.00 95.69 196 ARG A N 1
ATOM 1574 C CA . ARG A 1 196 ? 7.127 -10.533 -19.910 1.00 95.69 196 ARG A CA 1
ATOM 1575 C C . ARG A 1 196 ? 8.063 -11.615 -19.387 1.00 95.69 196 ARG A C 1
ATOM 1577 O O . ARG A 1 196 ? 7.864 -12.107 -18.284 1.00 95.69 196 ARG A O 1
ATOM 1584 N N . GLU A 1 197 ? 9.069 -11.995 -20.173 1.00 95.38 197 GLU A N 1
ATOM 1585 C CA . GLU A 1 197 ? 10.030 -13.041 -19.789 1.00 95.38 197 GLU A CA 1
ATOM 1586 C C . GLU A 1 197 ? 10.755 -12.691 -18.485 1.00 95.38 197 GLU A C 1
ATOM 1588 O O . GLU A 1 197 ? 10.854 -13.532 -17.593 1.00 95.38 197 GLU A O 1
ATOM 1593 N N . THR A 1 198 ? 11.175 -11.432 -18.336 1.00 95.12 198 THR A N 1
ATOM 1594 C CA . THR A 1 198 ? 11.795 -10.927 -17.103 1.00 95.12 198 THR A CA 1
ATOM 1595 C C . THR A 1 198 ? 10.845 -11.024 -15.909 1.00 95.12 198 THR A C 1
ATOM 1597 O O . THR A 1 198 ? 11.248 -11.502 -14.851 1.00 95.12 198 THR A O 1
ATOM 1600 N N . LEU A 1 199 ? 9.583 -10.608 -16.053 1.00 96.31 199 LEU A N 1
ATOM 1601 C CA . LEU A 1 199 ? 8.607 -10.692 -14.960 1.00 96.31 199 LEU A CA 1
ATOM 1602 C C . LEU A 1 199 ? 8.308 -12.144 -14.570 1.00 96.31 199 LEU A C 1
ATOM 1604 O O . LEU A 1 199 ? 8.337 -12.484 -13.391 1.00 96.31 199 LEU A O 1
ATOM 1608 N N . VAL A 1 200 ? 8.079 -13.015 -15.556 1.00 95.69 200 VAL A N 1
ATOM 1609 C CA . VAL A 1 200 ? 7.871 -14.458 -15.348 1.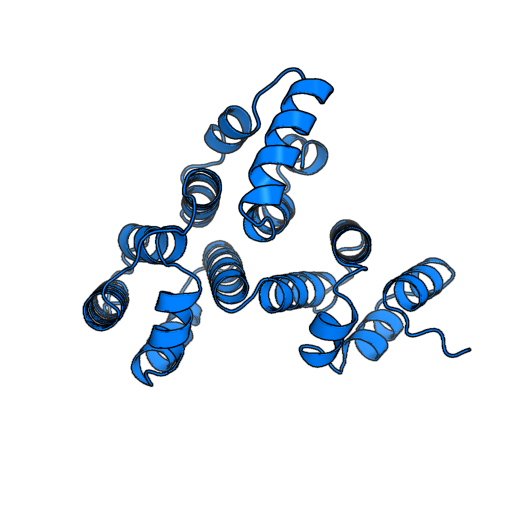00 95.69 200 VAL A CA 1
ATOM 1610 C C . VAL A 1 200 ? 9.057 -15.071 -14.598 1.00 95.69 200 VAL A C 1
ATOM 1612 O O . VAL A 1 200 ? 8.850 -15.874 -13.689 1.00 95.69 200 VAL A O 1
ATOM 1615 N N . TYR A 1 201 ? 10.285 -14.662 -14.932 1.00 95.38 201 TYR A N 1
ATOM 1616 C CA . TYR A 1 201 ? 11.497 -15.089 -14.236 1.00 95.38 201 TYR A CA 1
ATOM 1617 C C . TYR A 1 201 ? 11.561 -14.582 -12.787 1.00 95.38 201 TYR A C 1
ATOM 1619 O O . TYR A 1 201 ? 11.805 -15.370 -11.877 1.00 95.38 201 TYR A O 1
ATOM 1627 N N . LEU A 1 202 ? 11.313 -13.287 -12.549 1.00 95.56 202 LEU A N 1
ATOM 1628 C CA . LEU A 1 202 ? 11.345 -12.694 -11.201 1.00 95.56 202 LEU A CA 1
ATOM 1629 C C . LEU A 1 202 ? 10.355 -13.376 -10.247 1.00 95.56 202 LEU A C 1
ATOM 1631 O O . LEU A 1 202 ? 10.683 -13.630 -9.089 1.00 95.56 202 LEU A O 1
ATOM 1635 N N . TRP A 1 203 ? 9.173 -13.731 -10.751 1.00 96.06 203 TRP A N 1
ATOM 1636 C CA . TRP A 1 203 ? 8.149 -14.441 -9.983 1.00 96.06 203 TRP A CA 1
ATOM 1637 C C . TRP A 1 203 ? 8.353 -15.964 -9.922 1.00 96.06 203 TRP A C 1
ATOM 1639 O O . TRP A 1 203 ? 7.588 -16.669 -9.259 1.00 96.06 203 TRP A O 1
ATOM 1649 N N . GLY A 1 204 ? 9.407 -16.490 -10.554 1.00 94.62 204 GLY A N 1
ATOM 1650 C CA . GLY A 1 204 ? 9.757 -17.909 -10.507 1.00 94.62 204 GLY A CA 1
ATOM 1651 C C . GLY A 1 204 ? 8.759 -18.816 -11.231 1.00 94.62 204 GLY A C 1
ATOM 1652 O O . GLY A 1 204 ? 8.539 -19.945 -10.800 1.00 94.62 204 GLY A O 1
ATOM 1653 N N . PHE A 1 205 ? 8.123 -18.322 -12.296 1.00 94.25 205 PHE A N 1
ATOM 1654 C CA . PHE A 1 205 ? 7.215 -19.098 -13.156 1.00 94.25 205 PHE A CA 1
ATOM 1655 C C . PHE A 1 205 ? 7.929 -19.766 -14.336 1.00 94.25 205 PHE A C 1
ATOM 1657 O O . PHE A 1 205 ? 7.343 -20.546 -15.087 1.00 94.25 205 PHE A O 1
ATOM 1664 N N . ASN A 1 206 ? 9.213 -19.478 -14.515 1.00 84.12 206 ASN A N 1
ATOM 1665 C CA . ASN A 1 206 ? 10.075 -20.240 -15.397 1.00 84.12 206 ASN A CA 1
ATOM 1666 C C . ASN A 1 206 ? 10.315 -21.627 -14.784 1.00 84.12 206 ASN A C 1
ATOM 1668 O O . ASN A 1 206 ? 11.117 -21.798 -13.866 1.00 84.12 206 ASN A O 1
ATOM 1672 N N . LYS A 1 207 ? 9.600 -22.634 -15.294 1.00 59.66 207 LYS A N 1
ATOM 1673 C CA . LYS A 1 207 ? 9.929 -24.034 -15.018 1.00 59.66 207 LYS A CA 1
ATOM 1674 C C . LYS A 1 207 ? 11.352 -24.311 -15.522 1.00 59.66 207 LYS A C 1
ATOM 1676 O O . LYS A 1 207 ? 11.709 -23.863 -16.611 1.00 59.66 207 LYS A O 1
ATOM 1681 N N . LYS A 1 208 ? 12.142 -25.003 -14.697 1.00 47.78 208 LYS A N 1
ATOM 1682 C CA . LYS A 1 208 ? 13.342 -25.708 -15.160 1.00 47.78 208 LYS A CA 1
ATOM 1683 C C . LYS A 1 208 ? 12.953 -26.787 -16.161 1.00 47.78 208 LYS A C 1
ATOM 1685 O O . LYS A 1 208 ? 11.859 -27.369 -15.973 1.00 47.78 208 LYS A O 1
#

pLDDT: mean 91.9, std 7.59, range [47.78, 98.25]

Sequence (208 aa):
LQKALQKKNYKHVTQLILLQNDFDSIQVSKAFQNLFQKTLISELSCLPGDTWANLVKQWFKQENVANIDVEKGIQMLQEAFQQNQINYDVIIRIITNCSHQSFNQMIQSDELDEIMKKLEQLNAKNKKALKLAIDCLKCQESGVVNVIRDAIIGIGTDNDMLINTSVLFYKEREQIKALYPKLESDIKGDTTGKYRETLVYLWGFNKK

Solvent-accessible surface area (backbone atoms only — not comparable to full-atom values): 11553 Å² total; per-residue (Å²): 101,70,72,28,59,78,67,64,37,57,68,58,40,47,52,65,55,54,70,44,51,73,68,49,49,56,52,51,38,52,52,41,26,73,76,66,77,45,53,54,67,65,57,48,67,71,47,63,94,48,70,45,41,50,39,50,49,44,43,76,71,40,79,32,71,42,84,53,59,47,69,62,52,50,50,52,49,51,65,21,61,40,100,88,51,72,42,60,67,57,47,40,53,49,66,33,34,38,15,48,68,36,45,53,56,38,65,75,36,76,65,45,58,57,52,58,60,54,46,72,78,43,58,72,65,44,32,54,48,50,52,39,46,51,29,26,42,71,36,62,49,50,20,50,50,49,54,45,44,69,17,54,65,66,94,63,63,39,59,72,56,43,50,49,52,46,69,75,44,40,87,53,28,68,64,35,39,72,78,35,80,58,52,66,60,52,48,57,73,71,38,60,72,71,62,28,54,50,52,39,48,52,61,63,67,60,78,130

Nearest PDB structures (foldseek):
  7qql-assembly3_B  TM=8.316E-01  e=6.694E-06  Homo sapiens
  7qqm-assembly1_A  TM=8.384E-01  e=1.408E-05  Homo sapiens
  7pcb-assembly1_A  TM=8.311E-01  e=3.104E-05  Homo sapiens
  1m9i-assembly1_A  TM=8.176E-01  e=1.950E-05  Homo sapiens
  7pc7-assembly2_B  TM=8.301E-01  e=4.941E-05  Homo sapiens

Organism: NCBI:txid1076344

Mean predicted aligned error: 4.17 Å

Secondary structure (DSSP, 8-state):
-HHHHHTT-HHHHHHHHHT--HHHHHHHHHHHHHHHSS-HHHHHHTS-SSHHHHHHHHHTT--S-B---HHHHHHHHHHHEETTEE-HHHHHHHHHHB-HHHHHHHTTSHHHHHHHHHGGGS-HHHHHHHHHHHHHHH-HHHHHHHHHHHHHSSSS--HHHHHHHHHHSSSSHHHHHHH-TTHHHHHHHH--HHHHHHHHHHTT----

InterPro domains:
  IPR037104 Annexin superfamily [G3DSA:1.10.220.10] (144-204)
  IPR037104 Annexin superfamily [SSF47874] (2-206)